Protein AF-A0A8T6M0Q5-F1 (afdb_monomer)

Structure (mmCIF, N/CA/C/O backbone):
data_AF-A0A8T6M0Q5-F1
#
_entry.id   AF-A0A8T6M0Q5-F1
#
loop_
_atom_site.group_PDB
_atom_site.id
_atom_site.type_symbol
_atom_site.label_atom_id
_atom_site.label_alt_id
_atom_site.label_comp_id
_atom_site.label_asym_id
_atom_site.label_entity_id
_atom_site.label_seq_id
_atom_site.pdbx_PDB_ins_code
_atom_site.Cartn_x
_atom_site.Cartn_y
_atom_site.Cartn_z
_atom_site.occupancy
_atom_site.B_iso_or_equiv
_atom_site.auth_seq_id
_atom_site.auth_comp_id
_atom_site.auth_asym_id
_atom_site.auth_atom_id
_atom_site.pdbx_PDB_model_num
ATOM 1 N N . MET A 1 1 ? 9.702 1.747 -10.868 1.00 49.25 1 MET A N 1
ATOM 2 C CA . MET A 1 1 ? 8.805 2.719 -10.208 1.00 49.25 1 MET A CA 1
ATOM 3 C C . MET A 1 1 ? 7.469 2.013 -10.026 1.00 49.25 1 MET A C 1
ATOM 5 O O . MET A 1 1 ? 7.139 1.192 -10.860 1.00 49.25 1 MET A O 1
ATOM 9 N N . THR A 1 2 ? 6.804 2.181 -8.888 1.00 57.28 2 THR A N 1
ATOM 10 C CA . THR A 1 2 ? 5.816 1.201 -8.394 1.00 57.28 2 THR A CA 1
ATOM 11 C C . THR A 1 2 ? 4.376 1.639 -8.650 1.00 57.28 2 THR A C 1
ATOM 13 O O . THR A 1 2 ? 4.123 2.832 -8.669 1.00 57.28 2 THR A O 1
ATOM 16 N N . GLY A 1 3 ? 3.432 0.713 -8.799 1.00 67.44 3 GLY A N 1
ATOM 17 C CA . GLY A 1 3 ? 2.009 0.993 -8.623 1.00 67.44 3 GLY A CA 1
ATOM 18 C C . GLY A 1 3 ? 1.556 0.495 -7.255 1.00 67.44 3 GLY A C 1
ATOM 19 O O . GLY A 1 3 ? 1.219 -0.676 -7.134 1.00 67.44 3 GLY A O 1
ATOM 20 N N . ILE A 1 4 ? 1.581 1.341 -6.216 1.00 77.62 4 ILE A N 1
ATOM 21 C CA . ILE A 1 4 ? 0.977 0.998 -4.914 1.00 77.62 4 ILE A CA 1
ATOM 22 C C . ILE A 1 4 ? -0.420 1.600 -4.851 1.00 77.62 4 ILE A C 1
ATOM 24 O O . ILE A 1 4 ? -0.573 2.798 -5.074 1.00 77.62 4 ILE A O 1
ATOM 28 N N . LEU A 1 5 ? -1.395 0.789 -4.455 1.00 84.94 5 LEU A N 1
ATOM 29 C CA . LEU A 1 5 ? -2.754 1.168 -4.090 1.00 84.94 5 LEU A CA 1
ATOM 30 C C . LEU A 1 5 ? -2.984 0.942 -2.590 1.00 84.94 5 LEU A C 1
ATOM 32 O O . LEU A 1 5 ? -2.575 -0.081 -2.042 1.00 84.94 5 LEU A O 1
ATOM 36 N N . ARG A 1 6 ? -3.662 1.887 -1.931 1.00 85.69 6 ARG A N 1
ATOM 37 C CA . ARG A 1 6 ? -4.107 1.810 -0.534 1.00 85.69 6 ARG A CA 1
ATOM 38 C C . ARG A 1 6 ? -5.587 2.183 -0.432 1.00 85.69 6 ARG A C 1
ATOM 40 O O . ARG A 1 6 ? -5.959 3.288 -0.820 1.00 85.69 6 ARG A O 1
ATOM 47 N N . ILE A 1 7 ? -6.414 1.302 0.130 1.00 84.94 7 ILE A N 1
ATOM 48 C CA . ILE A 1 7 ? -7.848 1.541 0.345 1.00 84.94 7 ILE A CA 1
ATOM 49 C C . ILE A 1 7 ? -8.217 1.197 1.788 1.00 84.94 7 ILE A C 1
ATOM 51 O O . ILE A 1 7 ? -8.106 0.045 2.207 1.00 84.94 7 ILE A O 1
ATOM 55 N N . ASN A 1 8 ? -8.694 2.189 2.543 1.00 85.81 8 ASN A N 1
ATOM 56 C CA . ASN A 1 8 ? -9.396 1.928 3.798 1.00 85.81 8 ASN A CA 1
ATOM 57 C C . ASN A 1 8 ? -10.783 1.374 3.472 1.00 85.81 8 ASN A C 1
ATOM 59 O O . ASN A 1 8 ? -11.579 2.034 2.802 1.00 85.81 8 ASN A O 1
ATOM 63 N N . ALA A 1 9 ? -11.072 0.173 3.950 1.00 88.12 9 ALA A N 1
ATOM 64 C CA . ALA A 1 9 ? -12.273 -0.553 3.588 1.00 88.12 9 ALA A CA 1
ATOM 65 C C . ALA A 1 9 ? -12.931 -1.240 4.789 1.00 88.12 9 ALA A C 1
ATOM 67 O O . ALA A 1 9 ? -12.330 -1.444 5.848 1.00 88.12 9 ALA A O 1
ATOM 68 N N . TYR A 1 10 ? -14.205 -1.564 4.607 1.00 87.19 10 TYR A N 1
ATOM 69 C CA . TYR A 1 10 ? -15.040 -2.307 5.534 1.00 87.19 10 TYR A CA 1
ATOM 70 C C . TYR A 1 10 ? -15.737 -3.429 4.771 1.00 87.19 10 TYR A C 1
ATOM 72 O O . TYR A 1 10 ? -16.580 -3.157 3.914 1.00 87.19 10 TYR A O 1
ATOM 80 N N . ASP A 1 11 ? -15.398 -4.668 5.111 1.00 87.06 11 ASP A N 1
ATOM 81 C CA . ASP A 1 11 ? -16.016 -5.858 4.532 1.00 87.06 11 ASP A CA 1
ATOM 82 C C . ASP A 1 11 ? -17.397 -6.010 5.142 1.00 87.06 11 ASP A C 1
ATOM 84 O O . ASP A 1 11 ? -17.544 -6.209 6.353 1.00 87.06 11 ASP A O 1
ATOM 88 N N . THR A 1 12 ? -18.410 -5.902 4.295 1.00 85.88 12 THR A N 1
ATOM 89 C CA . THR A 1 12 ? -19.808 -6.032 4.691 1.00 85.88 12 THR A CA 1
ATOM 90 C C . THR A 1 12 ? -20.156 -7.445 5.149 1.00 85.88 12 THR A C 1
ATOM 92 O O . THR A 1 12 ? -21.044 -7.588 5.992 1.00 85.88 12 THR A O 1
ATOM 95 N N . ASP A 1 13 ? -19.429 -8.462 4.677 1.00 85.69 13 ASP A N 1
ATOM 96 C CA . ASP A 1 13 ? -19.699 -9.867 4.987 1.00 85.69 13 ASP A CA 1
ATOM 97 C C . ASP A 1 13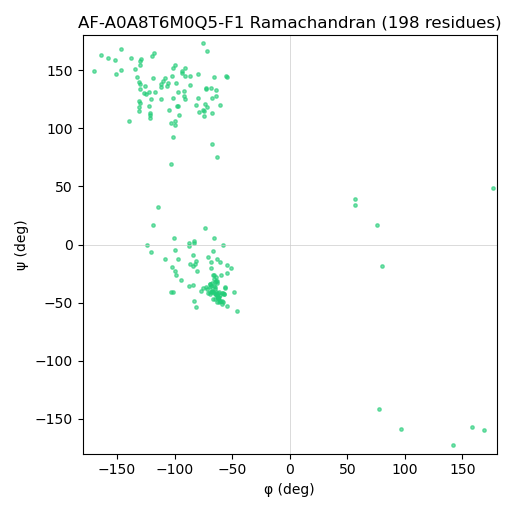 ? -19.112 -10.240 6.349 1.00 85.69 13 ASP A C 1
ATOM 99 O O . ASP A 1 13 ? -19.818 -10.701 7.251 1.00 85.69 13 ASP A O 1
ATOM 103 N N . THR A 1 14 ? -17.814 -9.987 6.545 1.00 81.75 14 THR A N 1
ATOM 104 C CA . THR A 1 14 ? -17.132 -10.306 7.811 1.00 81.75 14 THR A CA 1
ATOM 105 C C . THR A 1 14 ? -17.290 -9.227 8.881 1.00 81.75 14 THR A C 1
ATOM 107 O O . THR A 1 14 ? -16.923 -9.449 10.042 1.00 81.75 14 THR A O 1
ATOM 110 N N . LYS A 1 15 ? -17.846 -8.063 8.518 1.00 83.88 15 LYS A N 1
ATOM 111 C CA . LYS A 1 15 ? -17.981 -6.874 9.374 1.00 83.88 15 LYS A CA 1
ATOM 112 C C . LYS A 1 15 ? -16.636 -6.394 9.928 1.00 83.88 15 LYS A C 1
ATOM 114 O O . LYS A 1 15 ? -16.566 -5.916 11.065 1.00 83.88 15 LYS A O 1
ATOM 119 N N . GLN A 1 16 ? -15.562 -6.547 9.153 1.00 80.25 16 GLN A N 1
ATOM 120 C CA . GLN A 1 16 ? -14.202 -6.166 9.542 1.00 80.25 16 GLN A CA 1
ATOM 121 C C . GLN A 1 16 ? -13.736 -4.938 8.776 1.00 80.25 16 GLN A C 1
ATOM 123 O O . GLN A 1 16 ? -14.016 -4.793 7.592 1.00 80.25 16 GLN A O 1
ATOM 128 N N . ARG A 1 17 ? -12.975 -4.070 9.445 1.00 81.62 17 ARG A N 1
ATOM 129 C CA . ARG A 1 17 ? -12.218 -3.014 8.772 1.00 81.62 17 ARG A CA 1
ATOM 130 C C . ARG A 1 17 ? -10.830 -3.511 8.433 1.00 81.62 17 ARG A C 1
ATOM 132 O O . ARG A 1 17 ? -10.225 -4.257 9.211 1.00 81.62 17 ARG A O 1
ATOM 139 N N . TYR A 1 18 ? -10.329 -3.049 7.304 1.00 83.12 18 TYR A N 1
ATOM 140 C CA . TYR A 1 18 ? -8.973 -3.311 6.873 1.00 83.12 18 TYR A CA 1
ATOM 141 C C . TYR A 1 18 ? -8.457 -2.181 6.003 1.00 83.12 18 TYR A C 1
ATOM 143 O O . TYR A 1 18 ? -9.205 -1.428 5.382 1.00 83.12 18 TYR A O 1
ATOM 151 N N . LEU A 1 19 ? -7.141 -2.111 5.941 1.00 85.06 19 LEU A N 1
ATOM 152 C CA . LEU A 1 19 ? -6.434 -1.418 4.892 1.00 85.06 19 LEU A CA 1
ATOM 153 C C . LEU A 1 19 ? -6.056 -2.470 3.859 1.00 85.06 19 LEU A C 1
ATOM 155 O O . LEU A 1 19 ? -5.226 -3.340 4.136 1.00 85.06 19 LEU A O 1
ATOM 159 N N . LEU A 1 20 ? -6.680 -2.403 2.687 1.00 86.31 20 LEU A N 1
ATOM 160 C CA . LEU A 1 20 ? -6.199 -3.150 1.541 1.00 86.31 20 LEU A CA 1
ATOM 161 C C . LEU A 1 20 ? -5.032 -2.380 0.931 1.00 86.31 20 LEU A C 1
ATOM 163 O O . LEU A 1 20 ? -5.141 -1.198 0.608 1.00 86.31 20 LEU A O 1
ATOM 167 N N . ILE A 1 21 ? -3.916 -3.072 0.782 1.00 85.06 21 ILE A N 1
ATOM 168 C CA . ILE A 1 21 ? -2.724 -2.606 0.100 1.00 85.06 21 ILE A CA 1
ATOM 169 C C . ILE A 1 21 ? -2.526 -3.533 -1.087 1.00 85.06 21 ILE A C 1
ATOM 171 O O . ILE A 1 21 ? -2.558 -4.752 -0.933 1.00 85.06 21 ILE A O 1
ATOM 175 N N . ALA A 1 22 ? -2.302 -2.976 -2.264 1.00 86.12 22 ALA A N 1
ATOM 176 C CA . ALA A 1 22 ? -1.985 -3.757 -3.443 1.00 86.12 22 ALA A CA 1
ATOM 177 C C . ALA A 1 22 ? -0.783 -3.144 -4.162 1.00 86.12 22 ALA A C 1
ATOM 179 O O . ALA A 1 22 ? -0.610 -1.924 -4.158 1.00 86.12 22 ALA A O 1
ATOM 180 N N . SER A 1 23 ? 0.069 -3.988 -4.735 1.00 86.88 23 SER A N 1
ATOM 181 C CA . SER A 1 23 ? 1.237 -3.549 -5.490 1.00 86.88 23 SER A CA 1
ATOM 182 C C . SER A 1 23 ? 1.560 -4.484 -6.646 1.00 86.88 23 SER A C 1
ATOM 184 O O . SER A 1 23 ? 1.372 -5.697 -6.549 1.00 86.88 23 SER A O 1
ATOM 186 N N . ASP A 1 24 ? 2.137 -3.936 -7.707 1.00 86.62 24 ASP A N 1
ATOM 187 C CA . ASP A 1 24 ? 2.865 -4.723 -8.700 1.00 86.62 24 ASP A CA 1
ATOM 188 C C . ASP A 1 24 ? 4.213 -5.220 -8.130 1.00 86.62 24 ASP A C 1
ATOM 190 O O . ASP A 1 24 ? 4.657 -4.753 -7.075 1.00 86.62 24 ASP A O 1
ATOM 194 N N . SER A 1 25 ? 4.877 -6.165 -8.800 1.00 84.81 25 SER A N 1
ATOM 195 C CA . SER A 1 25 ? 6.192 -6.668 -8.374 1.00 84.81 25 SER A CA 1
ATOM 196 C C . SER A 1 25 ? 7.348 -6.096 -9.177 1.00 84.81 25 SER A C 1
ATOM 198 O O . SER A 1 25 ? 8.492 -6.157 -8.729 1.00 84.81 25 SER A O 1
ATOM 200 N N . GLN A 1 26 ? 7.091 -5.552 -10.362 1.00 85.31 26 GLN A N 1
ATOM 201 C CA . GLN A 1 26 ? 8.150 -5.249 -11.309 1.00 85.31 26 GLN A CA 1
ATOM 202 C C . GLN A 1 26 ? 9.112 -4.184 -10.779 1.00 85.31 26 GLN A C 1
ATOM 204 O O . GLN A 1 26 ? 8.731 -3.121 -10.276 1.00 85.31 26 GLN A O 1
ATOM 209 N N . THR A 1 27 ? 10.400 -4.474 -10.928 1.00 83.00 27 THR A N 1
ATOM 210 C CA . THR A 1 27 ? 11.474 -3.494 -10.796 1.00 83.00 27 THR A CA 1
ATOM 211 C C . THR A 1 27 ? 12.010 -3.170 -12.178 1.00 83.00 27 THR A C 1
ATOM 213 O O . THR A 1 27 ? 12.131 -4.023 -13.064 1.00 83.00 27 THR A O 1
ATOM 216 N N . SER A 1 28 ? 12.286 -1.895 -12.421 1.00 82.69 28 SER A N 1
ATOM 217 C CA . SER A 1 28 ? 12.843 -1.451 -13.695 1.00 82.69 28 SER A CA 1
ATOM 218 C C . SER A 1 28 ? 13.683 -0.206 -13.488 1.00 82.69 28 SER A C 1
ATOM 220 O O . SER A 1 28 ? 13.349 0.646 -12.659 1.00 82.69 28 SER A O 1
ATOM 222 N N . LYS A 1 29 ? 14.733 -0.084 -14.296 1.00 84.12 29 LYS A N 1
ATOM 223 C CA . LYS A 1 29 ? 15.637 1.068 -14.324 1.00 84.12 29 LYS A CA 1
ATOM 224 C C . LYS A 1 29 ? 15.640 1.727 -15.692 1.00 84.12 29 LYS A C 1
ATOM 226 O O . LYS A 1 29 ? 15.279 1.109 -16.692 1.00 84.12 29 LYS A O 1
ATOM 231 N N . ARG A 1 30 ? 16.113 2.971 -15.746 1.00 84.12 30 ARG A N 1
ATOM 232 C CA . ARG A 1 30 ? 16.355 3.674 -17.007 1.00 84.12 30 ARG A CA 1
ATOM 233 C C . ARG A 1 30 ? 17.831 3.549 -17.394 1.00 84.12 30 ARG A C 1
ATOM 235 O O . ARG A 1 30 ? 18.690 4.016 -16.655 1.00 84.12 30 ARG A O 1
ATOM 242 N N . ILE A 1 31 ? 18.122 2.947 -18.549 1.00 84.62 31 ILE A N 1
ATOM 243 C CA . ILE A 1 31 ? 19.466 2.895 -19.154 1.00 84.62 31 ILE A CA 1
ATOM 244 C C . ILE A 1 31 ? 19.381 3.513 -20.546 1.00 84.62 31 ILE A C 1
ATOM 246 O O . ILE A 1 31 ? 18.637 3.029 -21.397 1.00 84.62 31 ILE A O 1
ATOM 250 N N . GLY A 1 32 ? 20.130 4.595 -20.781 1.00 88.44 32 GLY A N 1
ATOM 251 C CA . GLY A 1 32 ? 20.159 5.259 -22.091 1.00 88.44 32 GLY A CA 1
ATOM 252 C C . GLY A 1 32 ? 18.771 5.699 -22.572 1.00 88.44 32 GLY A C 1
ATOM 253 O O . GLY A 1 32 ? 18.428 5.507 -23.733 1.00 88.44 32 GLY A O 1
ATOM 254 N N . GLY A 1 33 ? 17.925 6.193 -21.661 1.00 84.69 33 GLY A N 1
ATOM 255 C CA . GLY A 1 33 ? 16.553 6.615 -21.964 1.00 84.69 33 GLY A CA 1
ATOM 256 C C . GLY A 1 33 ? 15.524 5.481 -22.049 1.00 84.69 33 GLY A C 1
ATOM 257 O O . GLY A 1 33 ? 14.340 5.755 -21.862 1.00 84.69 33 GLY A O 1
ATOM 258 N N . LYS A 1 34 ? 15.951 4.225 -22.227 1.00 84.31 34 LYS A N 1
ATOM 259 C CA . LYS A 1 34 ? 15.073 3.046 -22.274 1.00 84.31 34 LYS A CA 1
ATOM 260 C C . LYS A 1 34 ? 14.812 2.490 -20.882 1.00 84.31 34 LYS A C 1
ATOM 262 O O . LYS A 1 34 ? 15.693 2.511 -20.023 1.00 84.31 34 LYS A O 1
ATOM 267 N N . ILE A 1 35 ? 13.606 1.979 -20.671 1.00 83.56 35 ILE A N 1
ATOM 268 C CA . ILE A 1 35 ? 13.224 1.311 -19.428 1.00 83.56 35 ILE A CA 1
ATOM 269 C C . ILE A 1 35 ? 13.528 -0.176 -19.588 1.00 83.56 35 ILE A C 1
ATOM 271 O O . ILE A 1 35 ? 13.117 -0.801 -20.562 1.00 83.56 35 ILE A O 1
ATOM 275 N N . VAL A 1 36 ? 14.306 -0.720 -18.657 1.00 85.00 36 VAL A N 1
ATOM 276 C CA . VAL A 1 36 ? 14.764 -2.111 -18.667 1.00 85.00 36 VAL A CA 1
ATOM 277 C C . VAL A 1 36 ? 14.264 -2.785 -17.399 1.00 85.00 36 VAL A C 1
ATOM 279 O O . VAL A 1 36 ? 14.533 -2.295 -16.298 1.00 85.00 36 VAL A O 1
ATOM 282 N N . LYS A 1 37 ? 13.547 -3.904 -17.556 1.00 85.81 37 LYS A N 1
ATOM 283 C CA . LYS A 1 37 ? 13.113 -4.742 -16.435 1.00 85.81 37 LYS A CA 1
ATOM 284 C C . LYS A 1 37 ? 14.341 -5.334 -15.741 1.00 85.81 37 LYS A C 1
ATOM 286 O O . LYS A 1 37 ? 15.199 -5.919 -16.396 1.00 85.81 37 LYS A O 1
ATOM 291 N N . GLU A 1 38 ? 14.421 -5.170 -14.424 1.00 84.81 38 GLU A N 1
ATOM 292 C CA . GLU A 1 38 ? 15.505 -5.729 -13.605 1.00 84.81 38 GLU A CA 1
ATOM 293 C C . GLU A 1 38 ? 15.098 -7.030 -12.914 1.00 84.81 38 GLU A C 1
ATOM 295 O O . GLU A 1 38 ? 15.950 -7.864 -12.624 1.00 84.81 38 GLU A O 1
ATOM 300 N N . GLY A 1 39 ? 13.801 -7.216 -12.671 1.00 84.69 39 GLY A N 1
ATOM 301 C CA . GLY A 1 39 ? 13.262 -8.396 -12.017 1.00 84.69 39 GLY A CA 1
ATOM 302 C C . GLY A 1 39 ? 11.899 -8.117 -11.402 1.00 84.69 39 GLY A C 1
ATOM 303 O O . GLY A 1 39 ? 11.195 -7.190 -11.810 1.00 84.69 39 GLY A O 1
ATOM 304 N N . ASP A 1 40 ? 11.551 -8.936 -10.416 1.00 83.88 40 ASP A N 1
ATOM 305 C CA . ASP A 1 40 ? 10.320 -8.842 -9.645 1.00 83.88 40 ASP A CA 1
ATOM 306 C C . ASP A 1 40 ? 10.656 -8.886 -8.144 1.00 83.88 40 ASP A C 1
ATOM 308 O O . ASP A 1 40 ? 11.459 -9.708 -7.704 1.00 83.88 40 ASP A O 1
ATOM 312 N N . THR A 1 41 ? 10.061 -7.991 -7.353 1.00 81.31 41 THR A N 1
ATOM 313 C CA . THR A 1 41 ? 10.224 -7.904 -5.896 1.00 81.31 41 THR A CA 1
ATOM 314 C C . THR A 1 41 ? 8.885 -7.732 -5.200 1.00 81.31 41 THR A C 1
ATOM 316 O O . THR A 1 41 ? 7.966 -7.105 -5.724 1.00 81.31 41 THR A O 1
ATOM 319 N N . LYS A 1 42 ? 8.789 -8.216 -3.960 1.00 81.56 42 LYS A N 1
ATOM 320 C CA . LYS A 1 42 ? 7.726 -7.767 -3.058 1.00 81.56 42 LYS A CA 1
ATOM 321 C C . LYS A 1 42 ? 7.933 -6.287 -2.730 1.00 81.56 42 LYS A C 1
ATOM 323 O O . LYS A 1 42 ? 9.065 -5.842 -2.567 1.00 81.56 42 LYS A O 1
ATOM 328 N N . LYS A 1 43 ? 6.833 -5.552 -2.593 1.00 81.88 43 LYS A N 1
ATOM 329 C CA . LYS A 1 43 ? 6.835 -4.114 -2.268 1.00 81.88 43 LYS A CA 1
ATOM 330 C C . LYS A 1 43 ? 6.085 -3.795 -0.978 1.00 81.88 43 LYS A C 1
ATOM 332 O O . LYS A 1 43 ? 6.130 -2.676 -0.481 1.00 81.88 43 LYS A O 1
ATOM 337 N N . ILE A 1 44 ? 5.430 -4.806 -0.412 1.00 84.19 44 ILE A N 1
ATOM 338 C CA . ILE A 1 44 ? 4.715 -4.751 0.859 1.00 84.19 44 ILE A CA 1
ATOM 339 C C . ILE A 1 44 ? 5.482 -5.624 1.854 1.00 84.19 44 ILE A C 1
ATOM 341 O O . ILE A 1 44 ? 5.744 -6.801 1.596 1.00 84.19 44 ILE A O 1
ATOM 345 N N . TYR A 1 45 ? 5.854 -5.046 2.992 1.00 85.31 45 TYR A N 1
ATOM 346 C CA . TYR A 1 45 ? 6.699 -5.672 4.000 1.00 85.31 45 TYR A CA 1
ATOM 347 C C . TYR A 1 45 ? 6.008 -5.654 5.361 1.00 85.31 45 TYR A C 1
ATOM 349 O O . TYR A 1 45 ? 5.595 -4.603 5.839 1.00 85.31 45 TYR A O 1
ATOM 357 N N . LEU A 1 46 ? 5.939 -6.807 6.026 1.00 84.31 46 LEU A N 1
ATOM 358 C CA . LEU A 1 46 ? 5.558 -6.877 7.436 1.00 84.31 46 LEU A CA 1
ATOM 359 C C . LEU A 1 46 ? 6.733 -6.374 8.288 1.00 84.31 46 LEU A C 1
ATOM 361 O O . LEU A 1 46 ? 7.808 -6.988 8.274 1.00 84.31 46 LEU A O 1
ATOM 365 N N . LEU A 1 47 ? 6.539 -5.256 8.988 1.00 81.38 47 LEU A N 1
ATOM 366 C CA . LEU A 1 47 ? 7.505 -4.698 9.937 1.00 81.38 47 LEU A CA 1
ATOM 367 C C . LEU A 1 47 ? 7.370 -5.374 11.302 1.00 81.38 47 LEU A C 1
ATOM 369 O O . LEU A 1 47 ? 8.361 -5.851 11.843 1.00 81.38 47 LEU A O 1
ATOM 373 N N . GLU A 1 48 ? 6.129 -5.455 11.779 1.00 76.50 48 GLU A N 1
ATOM 374 C CA . GLU A 1 48 ? 5.691 -6.033 13.050 1.00 76.50 48 GLU A CA 1
ATOM 375 C C . GLU A 1 48 ? 4.317 -6.668 12.872 1.00 76.50 48 GLU A C 1
ATOM 377 O O . GLU A 1 48 ? 3.627 -6.351 11.907 1.00 76.50 48 GLU A O 1
ATOM 382 N N . ASN A 1 49 ? 3.846 -7.452 13.847 1.00 74.44 49 ASN A N 1
ATOM 383 C CA . ASN A 1 49 ? 2.506 -8.068 13.813 1.00 74.44 49 ASN A CA 1
ATOM 384 C C . ASN A 1 49 ? 1.359 -7.085 13.512 1.00 74.44 49 ASN A C 1
ATOM 386 O O . ASN A 1 49 ? 0.275 -7.516 13.129 1.00 74.44 49 ASN A O 1
ATOM 390 N N . HIS A 1 50 ? 1.574 -5.784 13.718 1.00 74.25 50 HIS A N 1
ATOM 391 C CA . HIS A 1 50 ? 0.606 -4.715 13.498 1.00 74.25 50 HIS A CA 1
ATOM 392 C C . HIS A 1 50 ? 1.080 -3.603 12.549 1.00 74.25 50 HIS A C 1
ATOM 394 O O . HIS A 1 50 ? 0.298 -2.687 12.298 1.00 74.25 50 HIS A O 1
ATOM 400 N N . LEU A 1 51 ? 2.309 -3.680 12.017 1.00 80.62 51 LEU A N 1
ATOM 401 C CA . LEU A 1 51 ? 2.897 -2.643 11.165 1.00 80.62 51 LEU A CA 1
ATOM 402 C C . LEU A 1 51 ? 3.296 -3.199 9.798 1.00 80.62 51 LEU A C 1
ATOM 404 O O . LEU A 1 51 ? 4.013 -4.197 9.704 1.00 80.62 51 LEU A O 1
ATOM 408 N N . PHE A 1 52 ? 2.897 -2.499 8.741 1.00 85.00 52 PHE A N 1
ATOM 409 C CA . PHE A 1 52 ? 3.191 -2.854 7.352 1.00 85.00 52 PHE A CA 1
ATOM 410 C C . PHE A 1 52 ? 3.848 -1.675 6.646 1.00 85.00 52 PHE A C 1
ATOM 412 O O . PHE A 1 52 ? 3.372 -0.558 6.785 1.00 85.00 52 PHE A O 1
ATOM 419 N N . ALA A 1 53 ? 4.900 -1.907 5.869 1.00 85.25 53 ALA A N 1
ATOM 420 C CA . ALA A 1 53 ? 5.547 -0.891 5.047 1.00 85.25 53 ALA A CA 1
ATOM 421 C C . ALA A 1 53 ? 5.301 -1.140 3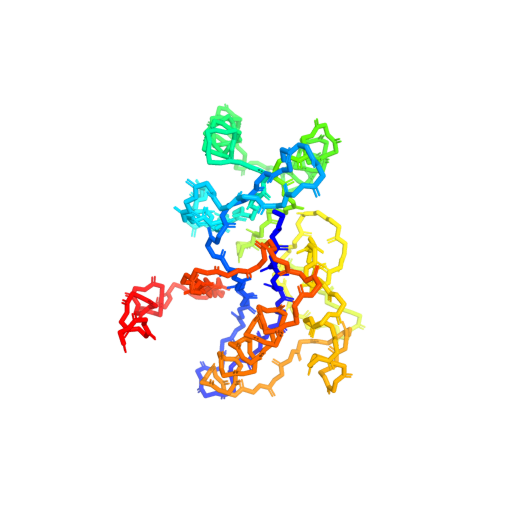.563 1.00 85.25 53 ALA A C 1
ATOM 423 O O . ALA A 1 53 ? 5.384 -2.278 3.101 1.00 85.25 53 ALA A O 1
ATOM 424 N N . GLY A 1 54 ? 5.074 -0.065 2.813 1.00 85.88 54 GLY A N 1
ATOM 425 C CA . GLY A 1 54 ? 5.235 -0.071 1.364 1.00 85.88 54 GLY A CA 1
ATOM 426 C C . GLY A 1 54 ? 6.551 0.579 0.967 1.00 85.88 54 GLY A C 1
ATOM 427 O O . GLY A 1 54 ? 6.797 1.722 1.346 1.00 85.88 54 GLY A O 1
ATOM 428 N N . ALA A 1 55 ? 7.364 -0.125 0.189 1.00 83.94 55 ALA A N 1
ATOM 429 C CA . ALA A 1 55 ? 8.621 0.361 -0.378 1.00 83.94 55 ALA A CA 1
ATOM 430 C C . ALA A 1 55 ? 8.647 0.082 -1.886 1.00 83.94 55 ALA A C 1
ATOM 432 O O . ALA A 1 55 ? 7.869 -0.744 -2.364 1.00 83.94 55 ALA A O 1
ATOM 433 N N . GLY A 1 56 ? 9.480 0.771 -2.666 1.00 73.00 56 GLY A N 1
ATOM 434 C CA . GLY A 1 56 ? 9.478 0.490 -4.103 1.00 73.00 56 GLY A CA 1
ATOM 435 C C . GLY A 1 56 ? 10.371 1.347 -4.981 1.00 73.00 56 GLY A C 1
ATOM 436 O O . GLY A 1 56 ? 9.897 1.819 -6.024 1.00 73.00 56 GLY A O 1
ATOM 437 N N . THR A 1 57 ? 11.638 1.518 -4.601 1.00 66.81 57 THR A N 1
ATOM 438 C CA . THR A 1 57 ? 12.645 2.174 -5.450 1.00 66.81 57 THR A CA 1
ATOM 439 C C . THR A 1 57 ? 13.599 1.178 -6.104 1.00 66.81 57 THR A C 1
ATOM 441 O O . THR A 1 57 ? 13.896 1.337 -7.289 1.00 66.81 57 THR A O 1
ATOM 444 N N . SER A 1 58 ? 14.053 0.141 -5.390 1.00 68.88 58 SER A N 1
ATOM 445 C CA . SER A 1 58 ? 14.918 -0.922 -5.935 1.00 68.88 58 SER A CA 1
ATOM 446 C C . SER A 1 58 ? 15.072 -2.091 -4.954 1.00 68.88 58 SER A C 1
ATOM 448 O O . SER A 1 58 ? 15.153 -1.862 -3.752 1.00 68.88 58 SER A O 1
ATOM 450 N N . LEU A 1 59 ? 15.245 -3.316 -5.471 1.00 67.94 59 LEU A N 1
ATOM 451 C CA . LEU A 1 59 ? 15.331 -4.564 -4.688 1.00 67.94 59 LEU A CA 1
ATOM 452 C C . LEU A 1 59 ? 16.255 -4.462 -3.457 1.00 67.94 59 LEU A C 1
ATOM 454 O O . LEU A 1 59 ? 15.828 -4.701 -2.332 1.00 67.94 59 LEU A O 1
ATOM 458 N N . ILE A 1 60 ? 17.525 -4.102 -3.673 1.00 71.81 60 ILE A N 1
ATOM 459 C CA . ILE A 1 60 ? 18.548 -4.101 -2.615 1.00 71.81 60 ILE A CA 1
ATOM 460 C C . ILE A 1 60 ? 18.278 -2.991 -1.595 1.00 71.81 60 ILE A C 1
ATOM 462 O O . ILE A 1 60 ? 18.390 -3.214 -0.390 1.00 71.81 60 ILE A O 1
ATOM 466 N N . ASN A 1 61 ? 17.901 -1.798 -2.059 1.00 78.06 61 ASN A N 1
ATOM 467 C CA . ASN A 1 61 ? 17.689 -0.672 -1.154 1.00 78.06 61 ASN A CA 1
ATOM 468 C C . ASN A 1 61 ? 16.404 -0.839 -0.338 1.00 78.06 61 ASN A C 1
ATOM 470 O O . ASN A 1 61 ? 16.404 -0.508 0.844 1.00 78.06 61 ASN A O 1
ATOM 474 N N . ASP A 1 62 ? 15.342 -1.396 -0.925 1.00 80.81 62 ASP A N 1
ATOM 475 C CA . ASP A 1 62 ? 14.066 -1.593 -0.238 1.00 80.81 62 ASP A CA 1
ATOM 476 C C . ASP A 1 62 ? 14.240 -2.542 0.962 1.00 80.81 62 ASP A C 1
ATOM 478 O O . ASP A 1 62 ? 13.818 -2.225 2.074 1.00 80.81 62 ASP A O 1
ATOM 482 N N . GLU A 1 63 ? 14.941 -3.670 0.795 1.00 83.25 63 GLU A N 1
ATOM 483 C CA . GLU A 1 63 ? 15.185 -4.608 1.900 1.00 83.25 63 GLU A CA 1
ATOM 484 C C . GLU A 1 63 ? 16.102 -4.036 2.986 1.00 83.25 63 GLU A C 1
ATOM 486 O O . GLU A 1 63 ? 15.853 -4.231 4.181 1.00 83.25 63 GLU A O 1
ATOM 491 N N . VAL A 1 64 ? 17.157 -3.317 2.592 1.00 87.62 64 VAL A N 1
ATOM 492 C CA . VAL A 1 64 ? 18.079 -2.675 3.539 1.00 87.62 64 VAL A CA 1
ATOM 493 C C . VAL A 1 64 ? 17.346 -1.632 4.379 1.00 87.62 64 VAL A C 1
ATOM 495 O O . VAL A 1 64 ? 17.490 -1.630 5.604 1.00 87.62 64 VAL A O 1
ATOM 498 N N . GLU A 1 65 ? 16.536 -0.777 3.756 1.00 88.12 65 GLU A N 1
ATOM 499 C CA . GLU A 1 65 ? 15.793 0.262 4.471 1.00 88.12 65 GLU A CA 1
ATOM 500 C C . GLU A 1 65 ? 14.685 -0.321 5.348 1.00 88.12 65 GLU A C 1
ATOM 502 O O . GLU A 1 65 ? 14.567 0.060 6.512 1.00 88.12 65 GLU A O 1
ATOM 507 N N . VAL A 1 66 ? 13.952 -1.332 4.874 1.00 87.50 66 VAL A N 1
ATOM 508 C CA . VAL A 1 66 ? 12.972 -2.049 5.704 1.00 87.50 66 VAL A CA 1
ATOM 509 C C . VAL A 1 66 ? 13.636 -2.667 6.936 1.00 87.50 66 VAL A C 1
ATOM 511 O O . VAL A 1 66 ? 13.096 -2.584 8.039 1.00 87.50 66 VAL A O 1
ATOM 514 N N . ASN A 1 67 ? 14.824 -3.257 6.792 1.00 87.94 67 ASN A N 1
ATOM 515 C CA . ASN A 1 67 ? 15.552 -3.839 7.919 1.00 87.94 67 ASN A CA 1
ATOM 516 C C . ASN A 1 67 ? 16.084 -2.779 8.895 1.00 87.94 67 ASN A C 1
ATOM 518 O O . ASN A 1 67 ? 16.069 -3.008 10.106 1.00 87.94 67 ASN A O 1
ATOM 522 N N . LYS A 1 68 ? 16.531 -1.616 8.403 1.00 89.69 68 LYS A N 1
ATOM 523 C CA . LYS A 1 68 ? 16.891 -0.473 9.259 1.00 89.69 68 LYS A CA 1
ATOM 524 C C . LYS A 1 68 ? 15.679 0.031 10.039 1.00 89.69 68 LYS A C 1
ATOM 526 O O . LYS A 1 68 ? 15.785 0.209 11.250 1.00 89.69 68 LYS A O 1
ATOM 531 N N . LEU A 1 69 ? 14.535 0.191 9.371 1.00 86.94 69 LEU A N 1
ATOM 532 C CA . LEU A 1 69 ? 13.291 0.612 10.009 1.00 86.94 69 LEU A CA 1
ATOM 533 C C . LEU A 1 69 ? 12.843 -0.391 11.077 1.00 86.94 69 LEU A C 1
ATOM 535 O O . LEU A 1 69 ? 12.527 0.014 12.190 1.00 86.94 69 LEU A O 1
ATOM 539 N N . LYS A 1 70 ? 12.892 -1.698 10.788 1.00 87.00 70 LYS A N 1
ATOM 540 C CA . LYS A 1 70 ? 12.636 -2.742 11.792 1.00 87.00 70 LYS A CA 1
ATOM 541 C C . LYS A 1 70 ? 13.530 -2.569 13.011 1.00 87.00 70 LYS A C 1
ATOM 543 O O . LYS A 1 70 ? 13.028 -2.488 14.122 1.00 87.00 70 LYS A O 1
ATOM 548 N N . LYS A 1 71 ? 14.849 -2.470 12.818 1.00 87.19 71 LYS A N 1
ATOM 549 C CA . LYS A 1 71 ? 15.795 -2.304 13.933 1.00 87.19 71 LYS A CA 1
ATOM 550 C C . LYS A 1 71 ? 15.477 -1.075 14.782 1.00 87.19 71 LYS A C 1
ATOM 552 O O . LYS A 1 71 ? 15.496 -1.199 15.998 1.00 87.19 71 LYS A O 1
ATOM 557 N N . LEU A 1 72 ? 15.143 0.053 14.153 1.00 84.12 72 LEU A N 1
ATOM 558 C CA . LEU A 1 72 ? 14.727 1.273 14.849 1.00 84.12 72 LEU A CA 1
ATOM 559 C C . LEU A 1 72 ? 13.455 1.046 15.684 1.00 84.12 72 LEU A C 1
ATOM 561 O O . LEU A 1 72 ? 13.394 1.466 16.835 1.00 84.12 72 LEU A O 1
ATOM 565 N N . LEU A 1 73 ? 12.469 0.341 15.118 1.00 79.81 73 LEU A N 1
ATOM 566 C CA . LEU A 1 73 ? 11.223 -0.012 15.802 1.00 79.81 73 LEU A CA 1
ATOM 567 C C . LEU A 1 73 ? 11.426 -0.968 16.991 1.00 79.81 73 LEU A C 1
ATOM 569 O O . LEU A 1 73 ? 10.684 -0.876 17.961 1.00 79.81 73 LEU A O 1
ATOM 573 N N . PHE A 1 74 ? 12.413 -1.868 16.925 1.00 75.44 74 PHE A N 1
ATOM 574 C CA . PHE A 1 74 ? 12.737 -2.809 18.007 1.00 75.44 74 PHE A CA 1
ATOM 575 C C . PHE A 1 74 ? 13.649 -2.209 19.089 1.00 75.44 74 PHE A C 1
ATOM 577 O O . PHE A 1 74 ? 13.551 -2.597 20.252 1.00 75.44 74 PHE A O 1
ATOM 584 N N . SER A 1 75 ? 14.584 -1.324 18.720 1.00 72.19 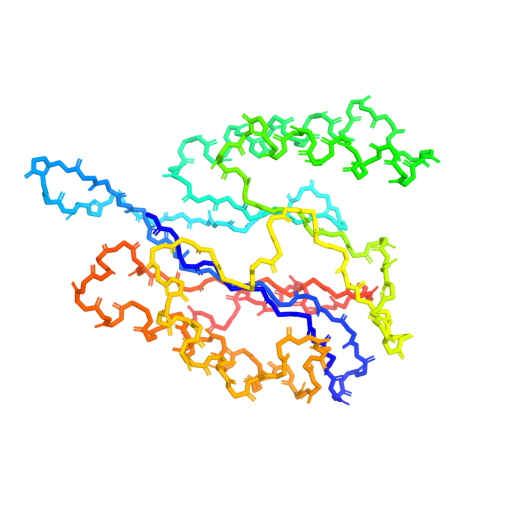75 SER A N 1
ATOM 585 C CA . SER A 1 75 ? 15.557 -0.744 19.658 1.00 72.19 75 SER A CA 1
ATOM 586 C C . SER A 1 75 ? 14.932 0.309 20.561 1.00 72.19 75 SER A C 1
ATOM 588 O O . SER A 1 75 ? 15.259 0.395 21.745 1.00 72.19 75 SER A O 1
ATOM 590 N N . ASP A 1 76 ? 14.011 1.092 20.007 1.00 63.66 76 ASP A N 1
ATOM 591 C CA . ASP A 1 76 ? 13.131 1.913 20.810 1.00 63.66 76 ASP A CA 1
ATOM 592 C C . ASP A 1 76 ? 12.043 0.984 21.336 1.00 63.66 76 ASP A C 1
ATOM 594 O O . ASP A 1 76 ? 11.253 0.451 20.571 1.00 63.66 76 ASP A O 1
ATOM 598 N N . SER A 1 77 ? 11.982 0.763 22.647 1.00 54.53 77 SER A N 1
ATOM 599 C CA . SER A 1 77 ? 10.829 0.123 23.291 1.00 54.53 77 SER A CA 1
ATOM 600 C C . SER A 1 77 ? 9.579 0.999 23.100 1.00 54.53 77 SER A C 1
ATOM 602 O O . SER A 1 77 ? 9.136 1.706 24.006 1.00 54.53 77 SER A O 1
ATOM 604 N N . LEU 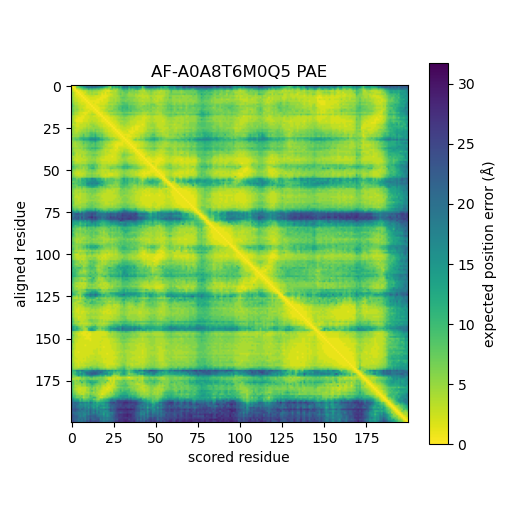A 1 78 ? 9.011 0.994 21.888 1.00 56.31 78 LEU A N 1
ATOM 605 C CA . LEU A 1 78 ? 7.926 1.870 21.423 1.00 56.31 78 LEU A CA 1
ATOM 606 C C . LEU A 1 78 ? 6.595 1.640 22.140 1.00 56.31 78 LEU A C 1
ATOM 608 O O . LEU A 1 78 ? 5.595 2.284 21.829 1.00 56.31 78 LEU A O 1
ATOM 612 N N . ASP A 1 79 ? 6.590 0.788 23.155 1.00 53.56 79 ASP A N 1
ATOM 613 C CA . ASP A 1 79 ? 5.422 0.427 23.940 1.00 53.56 79 ASP A CA 1
ATOM 614 C C . ASP A 1 79 ? 4.848 1.562 24.794 1.00 53.56 79 ASP A C 1
ATOM 616 O O . ASP A 1 79 ? 3.793 1.381 25.397 1.00 53.56 79 ASP A O 1
ATOM 620 N N . LYS A 1 80 ? 5.486 2.739 24.868 1.00 53.50 80 LYS A N 1
ATOM 621 C CA . LYS A 1 80 ? 5.033 3.769 25.814 1.00 53.50 80 LYS A CA 1
ATOM 622 C C . LYS A 1 80 ? 4.213 4.904 25.204 1.00 53.50 80 LYS A C 1
ATOM 624 O O . LYS A 1 80 ? 3.211 5.261 25.821 1.00 53.50 80 LYS A O 1
ATOM 629 N N . HIS A 1 81 ? 4.524 5.464 24.026 1.00 61.31 81 HIS A N 1
ATOM 630 C CA . HIS A 1 81 ? 3.847 6.693 23.553 1.00 61.31 81 HIS A CA 1
ATOM 631 C C . HIS A 1 81 ? 3.515 6.703 22.045 1.00 61.31 81 HIS A C 1
ATOM 633 O O . HIS A 1 81 ? 4.381 6.971 21.213 1.00 61.31 81 HIS A O 1
ATOM 639 N N . LYS A 1 82 ? 2.225 6.531 21.702 1.00 64.06 82 LYS A N 1
ATOM 640 C CA . LYS A 1 82 ? 1.662 6.589 20.328 1.00 64.06 82 LYS A CA 1
ATOM 641 C C . LYS A 1 82 ? 2.118 7.821 19.526 1.00 64.06 82 LYS A C 1
ATOM 643 O O . LYS A 1 82 ? 2.467 7.702 18.356 1.00 64.06 82 LYS A O 1
ATOM 648 N N . VAL A 1 83 ? 2.172 8.993 20.165 1.00 65.62 83 VAL A N 1
ATOM 649 C CA . VAL A 1 83 ? 2.601 10.256 19.528 1.00 65.62 83 VAL A CA 1
ATOM 650 C C . VAL A 1 83 ? 4.076 10.212 19.109 1.00 65.62 83 VAL A C 1
ATOM 652 O O . VAL A 1 83 ? 4.429 10.691 18.034 1.00 65.62 83 VAL A O 1
ATOM 655 N N . LYS A 1 84 ? 4.942 9.589 19.920 1.00 70.94 84 LYS A N 1
ATOM 656 C CA . LYS A 1 84 ? 6.376 9.470 19.623 1.00 70.94 84 LYS A CA 1
ATOM 657 C C . LYS A 1 84 ? 6.620 8.558 18.416 1.00 70.94 84 LYS A C 1
ATOM 659 O O . LYS A 1 84 ? 7.437 8.900 17.567 1.00 70.94 84 LYS A O 1
ATOM 664 N N . VAL A 1 85 ? 5.872 7.453 18.310 1.00 71.50 85 VAL A N 1
ATOM 665 C CA . VAL A 1 85 ? 5.926 6.530 17.158 1.00 71.50 85 VAL A CA 1
ATOM 666 C C . VAL A 1 85 ? 5.575 7.273 15.870 1.00 71.50 85 VAL A C 1
ATOM 668 O O . VAL A 1 85 ? 6.322 7.202 14.902 1.00 71.50 85 VAL A O 1
ATOM 671 N N . GLN A 1 86 ? 4.476 8.031 15.870 1.00 74.88 86 GLN A N 1
ATOM 672 C CA . GLN A 1 86 ? 4.027 8.779 14.696 1.00 74.88 86 GLN A CA 1
ATOM 673 C C . GLN A 1 86 ? 5.062 9.808 14.230 1.00 74.88 86 GLN A C 1
ATOM 675 O O . GLN A 1 86 ? 5.396 9.837 13.048 1.00 74.88 86 GLN A O 1
ATOM 680 N N . LEU A 1 87 ? 5.598 10.623 15.145 1.00 77.94 87 LEU A N 1
ATOM 681 C CA . LEU A 1 87 ? 6.619 11.620 14.808 1.00 77.94 87 LEU A CA 1
ATOM 682 C C . LEU A 1 87 ? 7.894 10.966 14.269 1.00 77.94 87 LEU A C 1
ATOM 684 O O . LEU A 1 87 ? 8.441 11.427 13.272 1.00 77.94 87 LEU A O 1
ATOM 688 N N . MET A 1 88 ? 8.328 9.863 14.881 1.00 81.75 88 MET A N 1
ATOM 689 C CA . MET A 1 88 ? 9.489 9.110 14.415 1.00 81.75 88 MET A CA 1
ATOM 690 C C . MET A 1 88 ? 9.266 8.508 13.025 1.00 81.75 88 MET A C 1
ATOM 692 O O . MET A 1 88 ? 10.156 8.579 12.183 1.00 81.75 88 MET A O 1
ATOM 696 N N . MET A 1 89 ? 8.084 7.938 12.766 1.00 83.25 89 MET A N 1
ATOM 697 C CA . MET A 1 89 ? 7.746 7.400 11.447 1.00 83.25 89 MET A CA 1
ATOM 698 C C . MET A 1 89 ? 7.717 8.502 10.393 1.00 83.25 89 MET A C 1
ATOM 700 O O . MET A 1 89 ? 8.272 8.320 9.316 1.00 83.25 89 MET A O 1
ATOM 704 N N . MET A 1 90 ? 7.119 9.656 10.695 1.00 80.19 90 MET A N 1
ATOM 705 C CA . MET A 1 90 ? 7.091 10.778 9.756 1.00 80.19 90 MET A CA 1
ATOM 706 C C . MET A 1 90 ? 8.491 11.337 9.478 1.00 80.19 90 MET A C 1
ATOM 708 O O . MET A 1 90 ? 8.813 11.573 8.318 1.00 80.19 90 MET A O 1
ATOM 712 N N . ASP A 1 91 ? 9.336 11.494 10.501 1.00 84.31 91 ASP A N 1
ATOM 713 C CA . ASP A 1 91 ? 10.726 11.944 10.333 1.00 84.31 91 ASP A CA 1
ATOM 714 C C . ASP A 1 91 ? 11.557 10.935 9.524 1.00 84.31 91 ASP A C 1
ATOM 716 O O . ASP A 1 91 ? 12.286 11.315 8.605 1.00 84.31 91 ASP A O 1
ATOM 720 N N . TYR A 1 92 ? 11.397 9.636 9.799 1.00 85.31 92 TYR A N 1
ATOM 721 C CA . TYR A 1 92 ? 12.063 8.580 9.039 1.00 85.31 92 TYR A CA 1
ATOM 722 C C . TYR A 1 92 ? 11.636 8.593 7.566 1.00 85.31 92 TYR A C 1
ATOM 724 O O . TYR A 1 92 ? 12.492 8.614 6.685 1.00 85.31 92 TYR A O 1
ATOM 732 N N . LEU A 1 93 ? 10.327 8.627 7.288 1.00 84.00 93 LEU A N 1
ATOM 733 C CA . LEU A 1 93 ? 9.785 8.666 5.924 1.00 84.00 93 LEU A CA 1
ATOM 734 C C . LEU A 1 93 ? 10.169 9.954 5.184 1.00 84.00 93 LEU A C 1
ATOM 736 O O . LEU A 1 93 ? 10.371 9.929 3.977 1.00 84.00 93 LEU A O 1
ATOM 740 N N . HIS A 1 94 ? 10.318 11.079 5.888 1.00 81.50 94 HIS A N 1
ATOM 741 C CA . HIS A 1 94 ? 10.784 12.326 5.281 1.00 81.50 94 HIS A CA 1
ATOM 742 C C . HIS A 1 94 ? 12.254 12.251 4.844 1.00 81.50 94 HIS A C 1
ATOM 744 O O . HIS A 1 94 ? 12.629 12.805 3.813 1.00 81.50 94 HIS A O 1
ATOM 750 N N . LYS A 1 95 ? 13.093 11.550 5.614 1.00 83.62 95 LYS A N 1
ATOM 751 C CA . LYS A 1 95 ? 14.518 11.344 5.304 1.00 83.62 95 LYS A CA 1
ATOM 752 C C . LYS A 1 95 ? 14.754 10.201 4.318 1.00 83.62 95 LYS A C 1
ATOM 754 O O . LYS A 1 95 ? 15.845 10.098 3.757 1.00 83.62 95 LYS A O 1
ATOM 759 N N . ASN A 1 96 ? 13.767 9.329 4.128 1.00 78.94 96 ASN A N 1
ATOM 760 C CA . ASN A 1 96 ? 13.903 8.094 3.376 1.00 78.94 96 ASN A CA 1
ATOM 761 C C . ASN A 1 96 ? 12.926 8.031 2.202 1.00 78.94 96 ASN A C 1
ATOM 763 O O . ASN A 1 96 ? 11.740 7.783 2.373 1.00 78.94 96 ASN A O 1
ATOM 767 N N . ASN A 1 97 ? 13.452 8.152 0.987 1.00 74.12 97 ASN A N 1
ATOM 768 C CA . ASN A 1 97 ? 12.629 8.115 -0.223 1.00 74.12 97 ASN A CA 1
ATOM 769 C C . ASN A 1 97 ? 12.309 6.691 -0.718 1.00 74.12 97 ASN A C 1
ATOM 771 O O . ASN A 1 97 ? 11.663 6.547 -1.757 1.00 74.12 97 ASN A O 1
ATOM 775 N N . ASN A 1 98 ? 12.775 5.646 -0.019 1.00 77.56 98 ASN A N 1
ATOM 776 C CA . ASN A 1 98 ? 12.579 4.250 -0.422 1.00 77.56 98 ASN A CA 1
ATOM 777 C C . ASN A 1 98 ? 11.350 3.620 0.239 1.00 77.56 98 ASN A C 1
ATOM 779 O O . ASN A 1 98 ? 10.706 2.770 -0.372 1.00 77.56 98 ASN A O 1
ATOM 783 N N . ILE A 1 99 ? 10.999 4.053 1.456 1.00 80.56 99 ILE A N 1
ATOM 784 C CA . ILE A 1 99 ? 9.760 3.653 2.130 1.00 80.56 99 ILE A CA 1
ATOM 785 C C . ILE A 1 99 ? 8.718 4.746 1.920 1.00 80.56 99 ILE A C 1
ATOM 787 O O . ILE A 1 99 ? 8.894 5.885 2.334 1.00 80.56 99 ILE A O 1
ATOM 791 N N . TYR A 1 100 ? 7.611 4.391 1.282 1.00 80.69 100 TYR A N 1
ATOM 792 C CA . TYR A 1 100 ? 6.561 5.340 0.934 1.00 80.69 100 TYR A CA 1
ATOM 793 C C . TYR A 1 100 ? 5.539 5.526 2.041 1.00 80.69 100 TYR A C 1
ATOM 795 O O . TYR A 1 100 ? 5.000 6.618 2.211 1.00 80.69 100 TYR A O 1
ATOM 803 N N . PHE A 1 101 ? 5.227 4.459 2.771 1.00 84.88 101 PHE A N 1
ATOM 804 C CA . PHE A 1 101 ? 4.296 4.543 3.881 1.00 84.88 101 PHE A CA 1
ATOM 805 C C . PHE A 1 101 ? 4.486 3.404 4.873 1.00 84.88 101 PHE A C 1
ATOM 807 O O . PHE A 1 101 ? 5.014 2.345 4.531 1.00 84.88 101 PHE A O 1
ATOM 814 N N . VAL A 1 102 ? 3.971 3.621 6.080 1.00 85.31 102 VAL A N 1
ATOM 815 C CA . VAL A 1 102 ? 3.798 2.605 7.115 1.00 85.31 102 VAL A CA 1
ATOM 816 C C . VAL A 1 102 ? 2.343 2.616 7.573 1.00 85.31 102 VAL A C 1
ATOM 818 O O . VAL A 1 102 ? 1.806 3.674 7.875 1.00 85.31 102 VAL A O 1
ATOM 821 N N . ALA A 1 103 ? 1.693 1.460 7.619 1.00 85.00 103 ALA A N 1
ATOM 822 C CA . ALA A 1 103 ? 0.333 1.297 8.115 1.00 85.00 103 ALA A CA 1
ATOM 823 C C . ALA A 1 103 ? 0.325 0.612 9.483 1.00 85.00 103 ALA A C 1
ATOM 825 O O . ALA A 1 103 ? 1.021 -0.388 9.657 1.00 85.00 103 ALA A O 1
ATOM 826 N N . ASP A 1 104 ? -0.483 1.118 10.415 1.00 85.69 104 ASP A N 1
ATOM 827 C CA . ASP A 1 104 ? -0.610 0.609 11.785 1.00 85.69 104 ASP A CA 1
ATOM 828 C C . ASP A 1 104 ? -2.049 0.185 12.098 1.00 85.69 104 ASP A C 1
ATOM 830 O O . ASP A 1 104 ? -2.951 1.019 12.184 1.00 85.69 104 ASP A O 1
ATOM 834 N N . LYS A 1 105 ? -2.263 -1.124 12.299 1.00 79.38 105 LYS A N 1
ATOM 835 C CA . LYS A 1 105 ? -3.586 -1.674 12.655 1.00 79.38 105 LYS A CA 1
ATOM 836 C C . LYS A 1 105 ? -3.908 -1.687 14.140 1.00 79.38 105 LYS A C 1
ATOM 838 O O . LYS A 1 105 ? -5.070 -1.862 14.497 1.00 79.38 105 LYS A O 1
ATOM 843 N N . LYS A 1 106 ? -2.909 -1.542 15.013 1.00 78.06 106 LYS A N 1
ATOM 844 C CA . LYS A 1 106 ? -3.118 -1.494 16.469 1.00 78.06 106 LYS A CA 1
ATOM 845 C C . LYS A 1 106 ? -3.656 -0.124 16.864 1.00 78.06 106 LYS A C 1
ATOM 847 O O . LYS A 1 106 ? -4.543 -0.018 17.709 1.00 78.06 106 LYS A O 1
ATOM 852 N N . ASN A 1 107 ? -3.129 0.923 16.236 1.00 76.44 107 ASN A N 1
ATOM 853 C CA . ASN A 1 107 ? -3.532 2.294 16.477 1.00 76.44 107 ASN A CA 1
ATOM 854 C C . ASN A 1 107 ? -4.498 2.761 15.389 1.00 76.44 107 ASN A C 1
ATOM 856 O O . ASN A 1 107 ? -4.092 3.062 14.278 1.00 76.44 107 ASN A O 1
ATOM 860 N N . LEU A 1 108 ? -5.779 2.870 15.731 1.00 77.62 108 LEU A N 1
ATOM 861 C CA . LEU A 1 108 ? -6.798 3.405 14.828 1.00 77.62 108 LEU A CA 1
ATOM 862 C C . LEU A 1 108 ? -6.952 4.921 15.019 1.00 77.62 108 LEU A C 1
ATOM 864 O O . LEU A 1 108 ? -6.705 5.450 16.113 1.00 77.62 108 LEU A O 1
ATOM 868 N N . GLU A 1 109 ? -7.368 5.607 13.961 1.00 81.25 109 GLU A N 1
ATOM 869 C CA . GLU A 1 109 ? -7.799 7.010 13.970 1.00 81.25 109 GLU A CA 1
ATOM 870 C C . GLU A 1 109 ? -9.265 7.107 13.534 1.00 81.25 109 GLU A C 1
ATOM 872 O O . GLU A 1 109 ? -9.812 6.142 13.008 1.00 81.25 109 GLU A O 1
ATOM 877 N N . PHE A 1 110 ? -9.914 8.242 13.771 1.00 79.06 110 PHE A N 1
ATOM 878 C CA . PHE A 1 110 ? -11.279 8.482 13.304 1.00 79.06 110 PHE A CA 1
ATOM 879 C C . PHE A 1 110 ? -11.242 9.322 12.022 1.00 79.06 110 PHE A C 1
ATOM 881 O O . PHE A 1 110 ? -10.419 10.229 11.909 1.00 79.06 110 PHE A O 1
ATOM 888 N N . ASP A 1 111 ? -12.084 8.995 11.042 1.00 77.94 111 ASP A N 1
ATOM 889 C CA . ASP A 1 111 ? -12.388 9.898 9.930 1.00 77.94 111 ASP A CA 1
ATOM 890 C C . ASP A 1 111 ? -13.337 11.025 10.377 1.00 77.94 111 ASP A C 1
ATOM 892 O O . ASP A 1 111 ? -13.854 11.013 11.498 1.00 77.94 111 ASP A O 1
ATOM 896 N N . ASP A 1 112 ? -13.586 11.991 9.492 1.00 73.81 112 ASP A N 1
ATOM 897 C CA . ASP A 1 112 ? -14.449 13.152 9.768 1.00 73.81 112 ASP A CA 1
ATOM 898 C C . ASP A 1 112 ? -15.913 12.767 10.058 1.00 73.81 112 ASP A C 1
ATOM 900 O O . ASP A 1 112 ? -16.701 13.577 10.542 1.00 73.81 112 ASP A O 1
ATOM 904 N N . LEU A 1 113 ? -16.288 11.515 9.780 1.00 73.31 113 LEU A N 1
ATOM 905 C CA . LEU A 1 113 ? -17.608 10.944 10.035 1.00 73.31 113 LEU A CA 1
ATOM 906 C C . LEU A 1 113 ? -17.635 10.082 11.309 1.00 73.31 113 LEU A C 1
ATOM 908 O O . LEU A 1 113 ? -18.644 9.433 11.591 1.00 73.31 113 LEU A O 1
ATOM 912 N N . GLY A 1 114 ? -16.542 10.046 12.076 1.00 76.44 114 GLY A N 1
ATOM 913 C CA . GLY A 1 114 ? -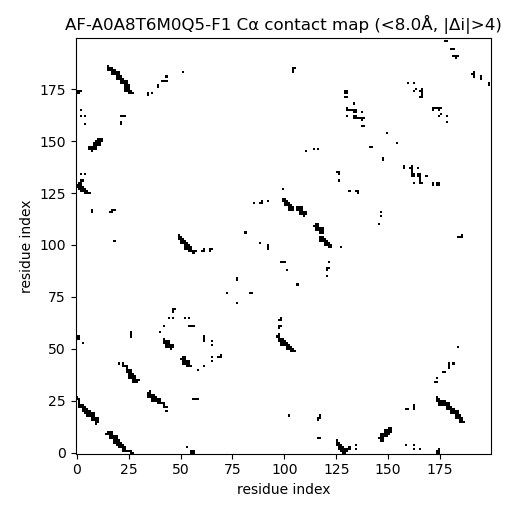16.430 9.274 13.312 1.00 76.44 114 GL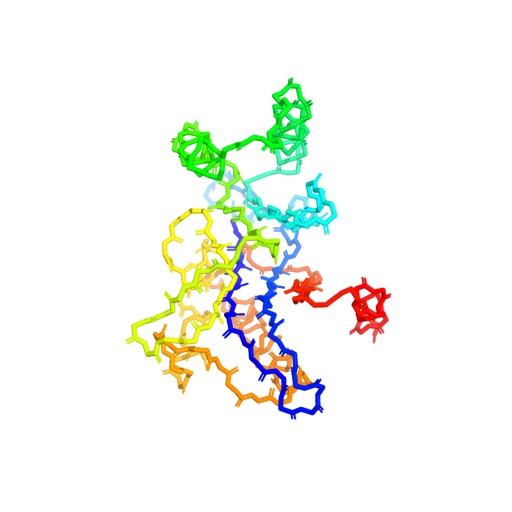Y A CA 1
ATOM 914 C C . GLY A 1 114 ? -16.249 7.767 13.102 1.00 76.44 114 GLY A C 1
ATOM 915 O O . GLY A 1 114 ? -16.424 6.990 14.045 1.00 76.44 114 GLY A O 1
ATOM 916 N N . ASN A 1 115 ? -15.880 7.311 11.903 1.00 76.44 115 ASN A N 1
ATOM 917 C CA . ASN A 1 115 ? -15.529 5.913 11.671 1.00 76.44 115 ASN A CA 1
ATOM 918 C C . ASN A 1 115 ? -14.055 5.671 11.985 1.00 76.44 115 ASN A C 1
ATOM 920 O O . ASN A 1 115 ? -13.190 6.434 11.566 1.00 76.44 115 ASN A O 1
ATOM 924 N N . LYS A 1 116 ? -13.744 4.559 12.661 1.00 78.31 116 LYS A N 1
ATOM 925 C CA . LYS A 1 116 ? -12.345 4.156 12.840 1.00 78.31 116 LYS A CA 1
ATOM 926 C C . LYS A 1 116 ? -11.741 3.731 11.498 1.00 78.31 116 LYS A C 1
ATOM 928 O O . LYS A 1 116 ? -12.362 2.944 10.787 1.00 78.31 116 LYS A O 1
ATOM 933 N N . LYS A 1 117 ? -10.530 4.189 11.200 1.00 80.19 117 LYS A N 1
ATOM 934 C CA . LYS A 1 117 ? -9.703 3.806 10.051 1.00 80.19 117 LYS A CA 1
ATOM 935 C C . LYS A 1 117 ? -8.291 3.432 10.513 1.00 80.19 117 LYS A C 1
ATOM 937 O O . LYS A 1 117 ? -7.859 3.812 11.606 1.00 80.19 117 LYS A O 1
ATOM 942 N N . ILE A 1 118 ? -7.594 2.658 9.685 1.00 81.38 118 ILE A N 1
ATOM 943 C CA . ILE A 1 118 ? -6.197 2.289 9.925 1.00 81.38 118 ILE A CA 1
ATOM 944 C C . ILE A 1 118 ? -5.320 3.511 9.680 1.00 81.38 118 ILE A C 1
ATOM 946 O O . ILE A 1 118 ? -5.497 4.209 8.679 1.00 81.38 118 ILE A O 1
ATOM 950 N N . ILE A 1 119 ? -4.376 3.760 10.590 1.00 82.31 119 ILE A N 1
ATOM 951 C CA . ILE A 1 119 ? -3.438 4.872 10.451 1.00 82.31 119 ILE A CA 1
ATOM 952 C C . ILE A 1 119 ? -2.439 4.542 9.348 1.00 82.31 119 ILE A C 1
ATOM 954 O O . ILE A 1 119 ? -1.868 3.451 9.315 1.00 82.31 119 ILE A O 1
ATOM 958 N N . ILE A 1 120 ? -2.202 5.514 8.471 1.00 83.38 120 ILE A N 1
ATOM 959 C CA . ILE A 1 120 ? -1.175 5.442 7.438 1.00 83.38 120 ILE A CA 1
ATOM 960 C C . ILE A 1 120 ? -0.208 6.607 7.637 1.00 83.38 120 ILE A C 1
ATOM 962 O O . ILE A 1 120 ? -0.553 7.764 7.414 1.00 83.38 120 ILE A O 1
ATOM 966 N N . TYR A 1 121 ? 1.021 6.301 8.035 1.00 82.88 121 TYR A N 1
ATOM 967 C CA . TYR A 1 121 ? 2.131 7.244 8.070 1.00 82.88 121 TYR A CA 1
ATOM 968 C C . TYR A 1 121 ? 2.725 7.355 6.665 1.00 82.88 121 TYR A C 1
ATOM 970 O O . TYR A 1 121 ? 3.172 6.354 6.112 1.00 82.88 121 TYR A O 1
ATOM 978 N N . GLY A 1 122 ? 2.723 8.546 6.073 1.00 77.81 122 GLY A N 1
ATOM 979 C CA . GLY A 1 122 ? 3.245 8.795 4.726 1.00 77.81 122 GLY A CA 1
ATOM 980 C C . GLY A 1 122 ? 2.379 9.792 3.955 1.00 77.81 122 GLY A C 1
ATOM 981 O O . GLY A 1 122 ? 1.455 10.370 4.530 1.00 77.81 122 GLY A O 1
ATOM 982 N N . PRO A 1 123 ? 2.644 10.007 2.655 1.00 68.94 123 PRO A N 1
ATOM 983 C CA . PRO A 1 123 ? 1.818 10.867 1.814 1.00 68.94 123 PRO A CA 1
ATOM 984 C C . PRO A 1 123 ? 0.353 10.417 1.846 1.00 68.94 123 PRO A C 1
ATOM 986 O O . PRO A 1 123 ? 0.083 9.218 1.886 1.00 68.94 123 PRO A O 1
ATOM 989 N N . ALA A 1 124 ? -0.595 11.355 1.787 1.00 63.47 124 ALA A N 1
ATOM 990 C CA . ALA A 1 124 ? -2.032 11.060 1.860 1.00 63.47 124 ALA A CA 1
ATOM 991 C C . ALA A 1 124 ? -2.600 10.366 0.601 1.00 63.47 124 ALA A C 1
ATOM 993 O O . ALA A 1 124 ? -3.723 9.875 0.615 1.00 63.47 124 ALA A O 1
ATOM 994 N N . TRP A 1 125 ? -1.843 10.299 -0.498 1.00 65.81 125 TRP A N 1
ATOM 995 C CA . TRP A 1 125 ? -2.351 9.827 -1.791 1.00 65.81 125 TRP A CA 1
ATOM 996 C C . TRP A 1 125 ? -2.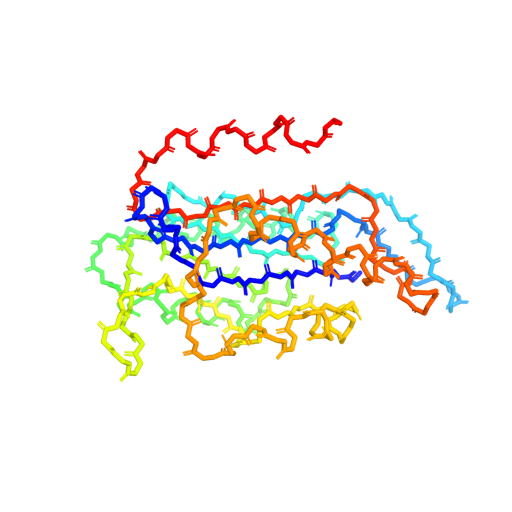704 8.340 -1.797 1.00 65.81 125 TRP A C 1
ATOM 998 O O . TRP A 1 125 ? -1.849 7.505 -1.521 1.00 65.81 125 TRP A O 1
ATOM 1008 N N . ALA A 1 126 ? -3.927 7.974 -2.182 1.00 64.38 126 ALA A N 1
ATOM 1009 C CA . ALA A 1 126 ? -4.348 6.570 -2.284 1.00 64.38 126 ALA A CA 1
ATOM 1010 C C . ALA A 1 126 ? -3.424 5.716 -3.178 1.00 64.38 126 ALA A C 1
ATOM 1012 O O . ALA A 1 126 ? -3.320 4.506 -2.984 1.00 64.38 126 ALA A O 1
ATOM 1013 N N . THR A 1 127 ? -2.719 6.357 -4.114 1.00 71.19 127 THR A N 1
ATOM 1014 C CA . THR A 1 127 ? -1.871 5.718 -5.120 1.00 71.19 127 THR A CA 1
ATOM 1015 C C . THR A 1 127 ? -0.476 6.341 -5.173 1.00 71.19 127 THR A C 1
ATOM 1017 O O . THR A 1 127 ? -0.352 7.568 -5.149 1.00 71.19 127 THR A O 1
ATOM 1020 N N . ILE A 1 128 ? 0.576 5.527 -5.292 1.00 72.12 128 ILE A N 1
ATOM 1021 C CA . ILE A 1 128 ? 1.974 5.994 -5.338 1.00 72.12 128 ILE A CA 1
ATOM 1022 C C . ILE A 1 128 ? 2.717 5.348 -6.510 1.00 72.12 128 ILE A C 1
ATOM 1024 O O . ILE A 1 128 ? 2.556 4.154 -6.746 1.00 72.12 128 ILE A O 1
ATOM 1028 N N . GLY A 1 129 ? 3.557 6.158 -7.169 1.00 76.12 129 GLY A N 1
ATOM 1029 C CA . GLY A 1 129 ? 4.527 5.800 -8.210 1.00 76.12 129 GLY A CA 1
ATOM 1030 C C . GLY A 1 129 ? 4.032 6.008 -9.650 1.00 76.12 129 GLY A C 1
ATOM 1031 O O . GLY A 1 129 ? 3.188 6.875 -9.871 1.00 76.12 129 GLY A O 1
ATOM 1032 N N . SER A 1 130 ? 4.633 5.336 -10.638 1.00 76.06 130 SER A N 1
ATOM 1033 C CA . SER A 1 130 ? 4.493 5.695 -12.067 1.00 76.06 130 SER A CA 1
ATOM 1034 C C . SER A 1 130 ? 3.100 5.420 -12.624 1.00 76.06 130 SER A C 1
ATOM 1036 O O . SER A 1 130 ? 2.600 6.218 -13.408 1.00 76.06 130 SER A O 1
ATOM 1038 N N . GLY A 1 131 ? 2.437 4.367 -12.146 1.00 77.81 131 GLY A N 1
ATOM 1039 C CA . GLY A 1 131 ? 1.091 3.997 -12.584 1.00 77.81 131 GLY A CA 1
ATOM 1040 C C . GLY A 1 131 ? -0.042 4.752 -11.897 1.00 77.81 131 GLY A C 1
ATOM 1041 O O . GLY A 1 131 ? -1.210 4.449 -12.126 1.00 77.81 131 GLY A O 1
ATOM 1042 N N . ARG A 1 132 ? 0.268 5.711 -11.014 1.00 82.44 132 ARG A N 1
ATOM 1043 C CA . ARG A 1 132 ? -0.716 6.311 -10.095 1.00 82.44 132 ARG A CA 1
ATOM 1044 C C . ARG A 1 132 ? -1.935 6.911 -10.799 1.00 82.44 132 ARG A C 1
ATOM 1046 O O . ARG A 1 132 ? -3.029 6.819 -10.261 1.00 82.44 132 ARG A O 1
ATOM 1053 N N . GLU A 1 133 ? -1.758 7.510 -11.975 1.00 84.19 133 GLU A N 1
ATOM 1054 C CA . GLU A 1 133 ? -2.839 8.180 -12.711 1.00 84.19 133 GLU A CA 1
ATOM 1055 C C . GLU A 1 133 ? -3.824 7.154 -13.281 1.00 84.19 133 GLU A C 1
ATOM 1057 O O . GLU A 1 133 ? -5.032 7.293 -13.101 1.00 84.19 133 GLU A O 1
ATOM 1062 N N . TYR A 1 134 ? -3.307 6.053 -13.827 1.00 85.06 134 TYR A N 1
ATOM 1063 C CA . TYR A 1 134 ? -4.101 4.935 -14.341 1.00 85.06 134 TYR A CA 1
ATOM 1064 C C . TYR A 1 134 ? -4.802 4.139 -13.237 1.00 85.06 134 TYR A C 1
ATOM 1066 O O . TYR A 1 134 ? -5.921 3.659 -13.427 1.00 85.06 134 TYR A O 1
ATOM 1074 N N . ILE A 1 135 ? -4.164 4.012 -12.067 1.00 83.62 135 ILE A N 1
ATOM 1075 C CA . ILE A 1 135 ? -4.801 3.434 -10.878 1.00 83.62 135 ILE A CA 1
ATOM 1076 C C . ILE A 1 135 ? -5.923 4.372 -10.404 1.00 83.62 135 ILE A C 1
ATOM 1078 O O . ILE A 1 135 ? -7.037 3.922 -10.146 1.00 83.62 135 ILE A O 1
ATOM 1082 N N . ALA A 1 136 ? -5.662 5.680 -10.319 1.00 84.25 136 ALA A N 1
ATOM 1083 C CA . ALA A 1 136 ? -6.643 6.669 -9.875 1.00 84.25 136 ALA A CA 1
ATOM 1084 C C . ALA A 1 136 ? -7.865 6.757 -10.802 1.00 84.25 136 ALA A C 1
ATOM 1086 O O . ALA A 1 136 ? -8.967 7.011 -10.316 1.00 84.25 136 ALA A O 1
ATOM 1087 N N . GLU A 1 137 ? -7.697 6.519 -12.105 1.00 86.81 137 GLU A N 1
ATOM 1088 C CA . GLU A 1 137 ? -8.801 6.482 -13.064 1.00 86.81 137 GLU A CA 1
ATOM 1089 C C . GLU A 1 137 ? -9.809 5.370 -12.750 1.00 86.81 137 GLU A C 1
ATOM 1091 O O . GLU A 1 137 ? -11.011 5.627 -12.735 1.00 86.81 137 GLU A O 1
ATOM 1096 N N . VAL A 1 138 ? -9.339 4.158 -12.443 1.00 85.62 138 VAL A N 1
ATOM 1097 C CA . VAL A 1 138 ? -10.223 3.033 -12.086 1.00 85.62 138 VAL A CA 1
ATOM 1098 C C . VAL A 1 138 ? -10.920 3.282 -10.747 1.00 85.62 138 VAL A C 1
ATOM 1100 O O . VAL A 1 138 ? -12.074 2.909 -10.555 1.00 85.62 138 VAL A O 1
ATOM 1103 N N . LEU A 1 139 ? -10.244 3.961 -9.821 1.00 85.31 139 LEU A N 1
ATOM 1104 C CA . LEU A 1 139 ? -10.757 4.223 -8.476 1.00 85.31 139 LEU A CA 1
ATOM 1105 C C . LEU A 1 139 ? -11.593 5.498 -8.372 1.00 85.31 139 LEU A C 1
ATOM 1107 O O . LEU A 1 139 ? -12.072 5.805 -7.283 1.00 85.31 139 LEU A O 1
ATOM 1111 N N . LYS A 1 140 ? -11.770 6.262 -9.456 1.00 85.56 140 LYS A N 1
ATOM 1112 C CA . LYS A 1 140 ? -12.484 7.551 -9.418 1.00 85.56 140 LYS A CA 1
ATOM 1113 C C . LYS A 1 140 ? -13.932 7.424 -8.931 1.00 85.56 140 LYS A C 1
ATOM 1115 O O . LYS A 1 140 ? -14.458 8.382 -8.374 1.00 85.56 140 LYS A O 1
ATOM 1120 N N . GLU A 1 141 ? -14.522 6.245 -9.116 1.00 81.62 141 GLU A N 1
ATOM 1121 C CA . GLU A 1 141 ? -15.877 5.893 -8.685 1.00 81.62 141 GLU A CA 1
ATOM 1122 C C . GLU A 1 141 ? -15.946 5.495 -7.198 1.00 81.62 141 GLU A C 1
ATOM 1124 O O . GLU A 1 141 ? -17.027 5.440 -6.612 1.00 81.62 141 GLU A O 1
ATOM 1129 N N . LEU A 1 142 ? -14.802 5.225 -6.557 1.00 83.56 142 LEU A N 1
ATOM 1130 C CA . LEU A 1 142 ? -14.747 4.962 -5.123 1.00 83.56 142 LEU A CA 1
ATOM 1131 C C . LEU A 1 142 ? -14.786 6.277 -4.330 1.00 83.56 142 LEU A C 1
ATOM 1133 O O . LEU A 1 142 ? -14.221 7.292 -4.748 1.00 83.56 142 LEU A O 1
ATOM 1137 N N . PRO A 1 143 ? -15.399 6.278 -3.136 1.00 78.62 143 PRO A N 1
ATOM 1138 C CA . PRO A 1 143 ? -15.422 7.462 -2.294 1.00 78.62 143 PRO A CA 1
ATOM 1139 C C . PRO A 1 143 ? -14.009 7.785 -1.775 1.00 78.62 143 PRO A C 1
ATOM 1141 O O . PRO A 1 143 ? -13.453 7.045 -0.969 1.00 78.62 143 PRO A O 1
ATOM 1144 N N . LYS A 1 144 ? -13.444 8.914 -2.223 1.00 67.12 144 LYS A N 1
ATOM 1145 C CA . LYS A 1 144 ? -12.046 9.317 -1.960 1.00 67.12 144 LYS A CA 1
ATOM 1146 C C . LYS A 1 144 ? -11.724 9.582 -0.483 1.00 67.12 144 LYS A C 1
ATOM 1148 O O . LYS A 1 144 ? -10.599 9.337 -0.063 1.00 67.12 144 LYS A O 1
ATOM 1153 N N . ASP A 1 145 ? -12.726 9.986 0.297 1.00 65.75 145 ASP A N 1
ATOM 1154 C CA . ASP A 1 145 ? -12.568 10.400 1.701 1.00 65.75 145 ASP A CA 1
ATOM 1155 C C . ASP A 1 145 ? -13.365 9.524 2.676 1.00 65.75 145 ASP A C 1
ATOM 1157 O O . ASP A 1 145 ? -13.637 9.919 3.809 1.00 65.75 145 ASP A O 1
ATOM 1161 N N . LYS A 1 146 ? -13.802 8.337 2.239 1.00 71.31 146 LYS A N 1
ATOM 1162 C CA . LYS A 1 146 ? -14.596 7.438 3.083 1.00 71.31 146 LYS A CA 1
ATOM 1163 C C . LYS A 1 146 ? -14.021 6.038 3.083 1.00 71.31 146 LYS A C 1
ATOM 1165 O O . LYS A 1 146 ? -13.404 5.584 2.126 1.00 71.31 146 LYS A O 1
ATOM 1170 N N . ILE A 1 147 ? -14.314 5.329 4.163 1.00 82.62 147 ILE A N 1
ATOM 1171 C CA . ILE A 1 147 ? -14.141 3.884 4.216 1.00 82.62 147 ILE A CA 1
ATOM 1172 C C . ILE A 1 147 ? -15.033 3.254 3.142 1.00 82.62 147 ILE A C 1
ATOM 1174 O O . ILE A 1 147 ? -16.258 3.407 3.174 1.00 82.62 147 ILE A O 1
ATOM 1178 N N . VAL A 1 148 ? -14.417 2.540 2.203 1.00 87.81 148 VAL A N 1
ATOM 1179 C CA . VAL A 1 148 ? -15.116 1.831 1.130 1.00 87.81 148 VAL A CA 1
ATOM 1180 C C . VAL A 1 148 ? -15.833 0.619 1.729 1.00 87.81 148 VAL A C 1
ATOM 1182 O O . VAL A 1 148 ? -15.194 -0.257 2.307 1.00 87.81 148 VAL A O 1
ATOM 1185 N N . LYS A 1 149 ? -17.166 0.574 1.632 1.00 89.56 149 LYS A N 1
ATOM 1186 C CA . LYS A 1 149 ? -17.992 -0.505 2.198 1.00 89.56 149 LYS A CA 1
ATOM 1187 C C . LYS A 1 149 ? -18.434 -1.457 1.089 1.00 89.56 149 LYS A C 1
ATOM 1189 O O . LYS A 1 149 ? -19.322 -1.099 0.322 1.00 89.56 149 LYS A O 1
ATOM 1194 N N . MET A 1 150 ? -17.818 -2.631 1.003 1.00 89.50 150 MET A N 1
ATOM 1195 C CA . MET A 1 150 ? -18.146 -3.671 0.018 1.00 89.50 150 MET A CA 1
ATOM 1196 C C . MET A 1 150 ? -17.539 -5.019 0.435 1.00 89.50 150 MET A C 1
ATOM 1198 O O . MET A 1 150 ? -16.616 -5.017 1.255 1.00 89.50 150 MET A O 1
ATOM 1202 N N . PRO A 1 151 ? -17.998 -6.149 -0.129 1.00 89.12 151 PRO A N 1
ATOM 1203 C CA . PRO A 1 151 ? -17.359 -7.445 0.072 1.00 89.12 151 PRO A CA 1
ATOM 1204 C C . PRO A 1 151 ? -15.866 -7.426 -0.281 1.00 89.12 151 PRO A C 1
ATOM 1206 O O . PRO A 1 151 ? -15.439 -6.783 -1.244 1.00 89.12 151 PRO A O 1
ATOM 1209 N N . MET A 1 152 ? -15.052 -8.179 0.468 1.00 85.44 152 MET A N 1
ATOM 1210 C CA . MET A 1 152 ? -13.602 -8.270 0.219 1.00 85.44 152 MET A CA 1
ATOM 1211 C C . MET A 1 152 ? -13.281 -8.732 -1.211 1.00 85.44 152 MET A C 1
ATOM 1213 O O . MET A 1 152 ? -12.326 -8.248 -1.815 1.00 85.44 152 MET A O 1
ATOM 1217 N N . LYS A 1 153 ? -14.077 -9.659 -1.757 1.00 86.44 153 LYS A N 1
ATOM 1218 C CA . LYS A 1 153 ? -13.898 -10.169 -3.121 1.00 86.44 153 LYS A CA 1
ATOM 1219 C C . LYS A 1 153 ? -13.957 -9.036 -4.150 1.00 86.44 153 LYS A C 1
ATOM 1221 O O . LYS A 1 153 ? -13.037 -8.909 -4.953 1.00 86.44 153 LYS A O 1
ATOM 1226 N N . ASP A 1 154 ? -14.985 -8.200 -4.067 1.00 87.94 154 ASP A N 1
ATOM 1227 C CA . ASP A 1 154 ? -15.208 -7.092 -5.000 1.00 87.94 154 ASP A CA 1
ATOM 1228 C C . ASP A 1 154 ? -14.092 -6.047 -4.878 1.00 87.94 154 ASP A C 1
ATOM 1230 O O . ASP A 1 154 ? -13.604 -5.512 -5.872 1.00 87.94 154 ASP A O 1
ATOM 1234 N N . LEU A 1 155 ? -13.606 -5.807 -3.656 1.00 86.75 155 LEU A N 1
ATOM 1235 C CA . LEU A 1 155 ? -12.488 -4.896 -3.440 1.00 86.75 155 LEU A CA 1
ATOM 1236 C C . LEU A 1 155 ? -11.170 -5.426 -4.027 1.00 86.75 155 LEU A C 1
ATOM 1238 O O . LEU A 1 155 ? -10.388 -4.652 -4.589 1.00 86.75 155 LEU A O 1
ATOM 1242 N N . LEU A 1 156 ? -10.906 -6.728 -3.892 1.00 86.31 156 LEU A N 1
ATOM 1243 C CA . LEU A 1 156 ? -9.744 -7.375 -4.505 1.00 86.31 156 LEU A CA 1
ATOM 1244 C C . LEU A 1 156 ? -9.826 -7.311 -6.032 1.00 86.31 156 LEU A C 1
ATOM 1246 O O . LEU A 1 156 ? -8.822 -7.013 -6.676 1.00 86.31 156 LEU A O 1
ATOM 1250 N N . GLU A 1 157 ? -11.013 -7.526 -6.597 1.00 87.62 157 GLU A N 1
ATOM 1251 C CA . GLU A 1 157 ? -11.261 -7.433 -8.035 1.00 87.62 157 GLU A CA 1
ATOM 1252 C C . GLU A 1 157 ? -11.017 -6.013 -8.563 1.00 87.62 157 GLU A C 1
ATOM 1254 O O . GLU A 1 157 ? -10.226 -5.835 -9.489 1.00 87.62 157 GLU A O 1
ATOM 1259 N N . ILE A 1 158 ? -11.579 -4.983 -7.918 1.00 88.31 158 ILE A N 1
ATOM 1260 C CA . ILE A 1 158 ? -11.345 -3.577 -8.293 1.00 88.31 158 ILE A CA 1
ATOM 1261 C C . ILE A 1 158 ? -9.862 -3.211 -8.166 1.00 88.31 158 ILE A C 1
ATOM 1263 O O . ILE A 1 158 ? -9.303 -2.537 -9.032 1.00 88.31 158 ILE A O 1
ATOM 1267 N N . SER A 1 159 ? -9.196 -3.677 -7.109 1.00 87.44 159 SER A N 1
ATOM 1268 C CA . SER A 1 159 ? -7.770 -3.410 -6.893 1.00 87.44 159 SER A CA 1
ATOM 1269 C C . SER A 1 159 ? -6.893 -4.078 -7.949 1.00 87.44 159 SER A C 1
ATOM 1271 O O . SER A 1 159 ? -5.953 -3.461 -8.452 1.00 87.44 159 SER A O 1
ATOM 1273 N N . TYR A 1 160 ? -7.220 -5.316 -8.328 1.00 87.31 160 TYR A N 1
ATOM 1274 C CA . TYR A 1 160 ? -6.585 -6.007 -9.444 1.00 87.31 160 TYR A CA 1
ATOM 1275 C C . TYR A 1 160 ? -6.800 -5.246 -10.752 1.00 87.31 160 TYR A C 1
ATOM 1277 O O . TYR A 1 160 ? -5.836 -4.980 -11.466 1.00 87.31 160 TYR A O 1
ATOM 1285 N N . MET A 1 161 ? -8.039 -4.844 -11.050 1.00 87.25 161 MET A N 1
ATOM 1286 C CA . MET A 1 161 ? -8.358 -4.063 -12.244 1.00 87.25 161 MET A CA 1
ATOM 1287 C C . MET A 1 161 ? -7.566 -2.755 -12.291 1.00 87.25 161 MET A C 1
ATOM 1289 O O . MET A 1 161 ? -7.036 -2.422 -13.345 1.00 87.25 161 MET A O 1
ATOM 1293 N N . ALA A 1 162 ? -7.428 -2.051 -11.166 1.00 86.75 162 ALA A N 1
ATOM 1294 C CA . ALA A 1 162 ? -6.713 -0.780 -11.099 1.00 86.75 162 ALA A CA 1
ATOM 1295 C C . ALA A 1 162 ? -5.211 -0.928 -11.392 1.00 86.75 162 ALA A C 1
ATOM 1297 O O . ALA A 1 162 ? -4.664 -0.184 -12.207 1.00 86.75 162 ALA A O 1
ATOM 1298 N N . ILE A 1 163 ? -4.543 -1.914 -10.783 1.00 84.00 163 ILE A N 1
ATOM 1299 C CA . ILE A 1 163 ? -3.112 -2.154 -11.032 1.00 84.00 163 ILE A CA 1
ATOM 1300 C C . ILE A 1 163 ? -2.891 -2.739 -12.433 1.00 84.00 163 ILE A C 1
ATOM 1302 O O . ILE A 1 163 ? -1.955 -2.347 -13.126 1.00 84.00 163 ILE A O 1
ATOM 1306 N N . ASN A 1 164 ? -3.770 -3.631 -12.893 1.00 85.19 164 ASN A N 1
ATOM 1307 C CA . ASN A 1 164 ? -3.704 -4.188 -14.242 1.00 85.19 164 ASN A CA 1
ATOM 1308 C C . ASN A 1 164 ? -3.945 -3.121 -15.319 1.00 85.19 164 ASN A C 1
ATOM 1310 O O . ASN A 1 164 ? -3.315 -3.170 -16.371 1.00 85.19 164 ASN A O 1
ATOM 1314 N N . ASN A 1 165 ? -4.823 -2.145 -15.062 1.00 85.75 165 ASN A N 1
ATOM 1315 C CA . ASN A 1 165 ? -5.007 -1.002 -15.951 1.00 85.75 165 ASN A CA 1
ATOM 1316 C C . ASN A 1 165 ? -3.686 -0.245 -16.106 1.00 85.75 165 ASN A C 1
ATOM 1318 O O . ASN A 1 165 ? -3.206 -0.086 -17.223 1.00 85.75 165 ASN A O 1
ATOM 1322 N N . ALA A 1 166 ? -3.033 0.098 -14.991 1.00 84.69 166 ALA A N 1
ATOM 1323 C CA . ALA A 1 166 ? -1.720 0.738 -15.013 1.00 84.69 166 ALA A CA 1
ATOM 1324 C C . ALA A 1 166 ? -0.660 -0.074 -15.773 1.00 84.69 166 ALA A C 1
ATOM 1326 O O . ALA A 1 166 ? 0.058 0.489 -16.590 1.00 84.69 166 ALA A O 1
ATOM 1327 N N . ALA A 1 167 ? -0.615 -1.396 -15.582 1.00 82.69 167 ALA A N 1
ATOM 1328 C CA . ALA A 1 167 ? 0.325 -2.271 -16.286 1.00 82.69 167 ALA A CA 1
ATOM 1329 C C . ALA A 1 167 ? 0.086 -2.356 -17.809 1.00 82.69 167 ALA A C 1
ATOM 1331 O O . ALA A 1 167 ? 1.010 -2.652 -18.564 1.00 82.69 167 ALA A O 1
ATOM 1332 N N . LYS A 1 168 ? -1.151 -2.136 -18.276 1.00 82.69 168 LYS A N 1
ATOM 1333 C CA . LYS A 1 168 ? -1.517 -2.204 -19.702 1.00 82.69 168 LYS A CA 1
ATOM 1334 C C . LYS A 1 168 ? -1.243 -0.915 -20.466 1.00 82.69 168 LYS A C 1
ATOM 1336 O O . LYS A 1 168 ? -1.197 -0.942 -21.697 1.00 82.69 168 LYS A O 1
ATOM 1341 N N . HIS A 1 169 ? -1.080 0.208 -19.776 1.00 80.06 169 HIS A N 1
ATOM 1342 C CA . HIS A 1 169 ? -0.735 1.455 -20.438 1.00 80.06 169 HIS A CA 1
ATOM 1343 C C . HIS A 1 169 ? 0.737 1.417 -20.862 1.00 80.06 169 HIS A C 1
ATOM 1345 O O . HIS A 1 169 ? 1.640 1.465 -20.035 1.00 80.06 169 HIS A O 1
ATOM 1351 N N . ASN A 1 170 ? 0.970 1.353 -22.180 1.00 55.66 170 ASN A N 1
ATOM 1352 C CA . ASN A 1 170 ? 2.298 1.240 -22.808 1.00 55.66 170 ASN A CA 1
ATOM 1353 C C . ASN A 1 170 ? 3.299 2.338 -22.392 1.00 55.66 170 ASN A C 1
ATOM 1355 O O . ASN A 1 170 ? 4.502 2.182 -22.595 1.00 55.66 170 ASN A O 1
ATOM 1359 N N . GLU A 1 171 ? 2.816 3.446 -21.831 1.00 61.59 171 GLU A N 1
ATOM 1360 C CA . GLU A 1 171 ? 3.635 4.552 -21.330 1.00 61.59 171 GLU A CA 1
ATOM 1361 C C . GLU A 1 171 ? 4.213 4.285 -19.926 1.00 61.59 171 GLU A C 1
ATOM 1363 O O . GLU A 1 171 ? 5.259 4.837 -19.580 1.00 61.59 171 GLU A O 1
ATOM 1368 N N . ASP A 1 172 ? 3.598 3.398 -19.136 1.00 61.88 172 ASP A N 1
ATOM 1369 C CA . ASP A 1 172 ? 4.083 2.972 -17.821 1.00 61.88 172 ASP A CA 1
ATOM 1370 C C . ASP A 1 172 ? 4.735 1.589 -17.886 1.00 61.88 172 ASP A C 1
ATOM 1372 O O . ASP A 1 172 ? 4.275 0.604 -17.316 1.00 61.88 172 ASP A O 1
ATOM 1376 N N . SER A 1 173 ? 5.892 1.510 -18.539 1.00 67.88 173 SER A N 1
ATOM 1377 C CA . SER A 1 173 ? 6.671 0.269 -18.581 1.00 67.88 173 SER A CA 1
ATOM 1378 C C . SER A 1 173 ? 7.388 -0.052 -17.257 1.00 67.88 173 SER A C 1
ATOM 1380 O O . SER A 1 173 ? 8.329 -0.848 -17.245 1.00 67.88 173 SER A O 1
ATOM 1382 N N . PHE A 1 174 ? 7.024 0.609 -16.153 1.00 77.25 174 PHE A N 1
ATOM 1383 C CA . PHE A 1 174 ? 7.548 0.329 -14.819 1.00 77.25 174 PHE A CA 1
ATOM 1384 C C . PHE A 1 174 ? 6.598 -0.523 -13.967 1.00 77.25 174 PHE A C 1
ATOM 1386 O O . PHE A 1 174 ? 7.096 -1.177 -13.050 1.00 77.25 174 PHE A O 1
ATOM 1393 N N . THR A 1 175 ? 5.295 -0.542 -14.271 1.00 78.88 175 THR A N 1
ATOM 1394 C CA . THR A 1 175 ? 4.297 -1.355 -13.561 1.00 78.88 175 THR A CA 1
ATOM 1395 C C . THR A 1 175 ? 4.130 -2.708 -14.251 1.00 78.88 175 THR A C 1
ATOM 1397 O O . THR A 1 175 ? 3.883 -2.771 -15.452 1.00 78.88 175 THR A O 1
ATOM 1400 N N . GLY A 1 176 ? 4.243 -3.813 -13.508 1.00 78.44 176 GLY A N 1
ATOM 1401 C CA . GLY A 1 176 ? 4.059 -5.150 -14.082 1.00 78.44 176 GLY A CA 1
ATOM 1402 C C . GLY A 1 176 ? 4.484 -6.300 -13.169 1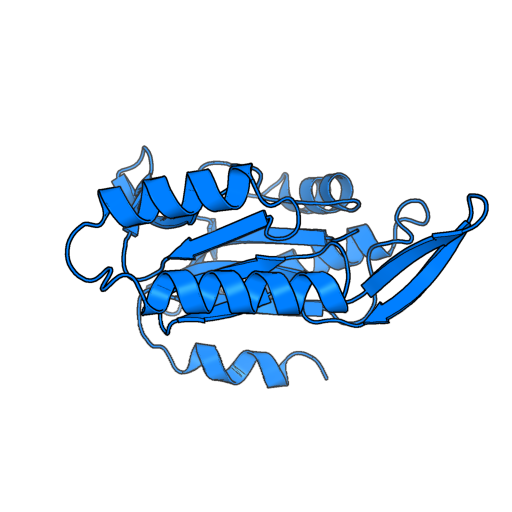.00 78.44 176 GLY A C 1
ATOM 1403 O O . GLY A 1 176 ? 4.600 -6.151 -11.951 1.00 78.44 176 GLY A O 1
ATOM 1404 N N . GLY A 1 177 ? 4.744 -7.464 -13.767 1.00 79.38 177 GLY A N 1
ATOM 1405 C CA . GLY A 1 177 ? 5.088 -8.681 -13.028 1.00 79.38 177 GLY A CA 1
ATOM 1406 C C . GLY A 1 177 ? 3.862 -9.340 -12.393 1.00 79.38 177 GLY A C 1
ATOM 1407 O O . GLY A 1 177 ? 2.800 -9.389 -13.011 1.00 79.38 177 GLY A O 1
ATOM 1408 N N . PHE A 1 178 ? 4.009 -9.873 -11.181 1.00 78.56 178 PHE A N 1
ATOM 1409 C CA . PHE A 1 178 ? 2.897 -10.427 -10.410 1.00 78.56 178 PHE A CA 1
ATOM 1410 C C . PHE A 1 178 ? 2.301 -9.376 -9.470 1.00 78.56 178 PHE A C 1
ATOM 1412 O O . PHE A 1 178 ? 2.993 -8.498 -8.952 1.00 78.56 178 PHE A O 1
ATOM 1419 N N . PHE A 1 179 ? 1.002 -9.488 -9.209 1.00 79.75 179 PHE A N 1
ATOM 1420 C CA . PHE A 1 179 ? 0.313 -8.603 -8.277 1.00 79.75 179 PHE A CA 1
ATOM 1421 C C . PHE A 1 179 ? 0.325 -9.199 -6.874 1.00 79.75 179 PHE A C 1
ATOM 1423 O O . PHE A 1 179 ? 0.029 -10.377 -6.669 1.00 79.75 179 PHE A O 1
ATOM 1430 N N . SER A 1 180 ? 0.693 -8.370 -5.904 1.00 76.56 180 SER A N 1
ATOM 1431 C CA . SER A 1 180 ? 0.694 -8.706 -4.487 1.00 76.56 180 SER A CA 1
ATOM 1432 C C . SER A 1 180 ? -0.379 -7.900 -3.777 1.00 76.56 180 SER A C 1
ATOM 1434 O O . SER A 1 180 ? -0.483 -6.690 -3.968 1.00 76.56 180 SER A O 1
ATOM 1436 N N . PHE A 1 181 ? -1.131 -8.563 -2.908 1.00 76.81 181 PHE A N 1
ATOM 1437 C CA . PHE A 1 181 ? -2.114 -7.927 -2.042 1.00 76.81 181 PHE A CA 1
ATOM 1438 C C . PHE A 1 181 ? -1.726 -8.170 -0.587 1.00 76.81 181 PHE A C 1
ATOM 1440 O O . PHE A 1 181 ? -1.235 -9.241 -0.227 1.00 76.81 181 PHE A O 1
ATOM 1447 N N . GLY A 1 182 ? -1.964 -7.175 0.253 1.00 73.94 182 GLY A N 1
ATOM 1448 C CA . GLY A 1 182 ? -1.909 -7.265 1.701 1.00 73.94 182 GLY A CA 1
ATOM 1449 C C . GLY A 1 182 ? -3.190 -6.676 2.269 1.00 73.94 182 GLY A C 1
ATOM 1450 O O . GLY A 1 182 ? -3.500 -5.519 2.012 1.00 73.94 182 GLY A O 1
ATOM 1451 N N . ALA A 1 183 ? -3.942 -7.461 3.034 1.00 73.19 183 ALA A N 1
ATOM 1452 C CA . ALA A 1 183 ? -5.079 -6.959 3.792 1.00 73.19 183 ALA A CA 1
ATOM 1453 C C . ALA A 1 183 ? -4.672 -6.870 5.260 1.00 73.19 183 ALA A C 1
ATOM 1455 O O . ALA A 1 183 ? -4.380 -7.877 5.903 1.00 73.19 183 ALA A O 1
ATOM 1456 N N . VAL A 1 184 ? -4.643 -5.652 5.783 1.00 72.81 184 VAL A N 1
ATOM 1457 C CA . VAL A 1 184 ? -4.304 -5.384 7.174 1.00 72.81 184 VAL A CA 1
ATOM 1458 C C . VAL A 1 184 ? -5.612 -5.179 7.931 1.00 72.81 184 VAL A C 1
ATOM 1460 O O . VAL A 1 184 ? -6.216 -4.127 7.780 1.00 72.81 184 VAL A O 1
ATOM 1463 N N . GLY A 1 185 ? -6.088 -6.168 8.694 1.00 70.88 185 GLY A N 1
ATOM 1464 C CA . GLY A 1 185 ? -7.387 -6.112 9.390 1.00 70.88 185 GLY A CA 1
ATOM 1465 C C . GLY A 1 185 ? -7.315 -5.751 10.879 1.00 70.88 185 GLY A C 1
ATOM 1466 O O . GLY A 1 185 ? -6.318 -6.034 11.534 1.00 70.88 185 GLY A O 1
ATOM 1467 N N . GLU A 1 186 ? -8.391 -5.175 11.435 1.00 66.38 186 GLU A N 1
ATOM 1468 C CA . GLU A 1 186 ? -8.509 -4.846 12.877 1.00 66.38 186 GLU A CA 1
ATOM 1469 C C . GLU A 1 186 ? -8.469 -6.078 13.799 1.00 66.38 186 GLU A C 1
ATOM 1471 O O . GLU A 1 186 ? -7.994 -6.004 14.932 1.00 66.38 186 GLU A O 1
ATOM 1476 N N . LYS A 1 187 ? -8.998 -7.214 13.336 1.00 64.94 187 LYS A N 1
ATOM 1477 C CA . LYS A 1 187 ? -8.941 -8.494 14.050 1.00 64.94 187 LYS A CA 1
ATOM 1478 C C . LYS A 1 187 ? -7.858 -9.356 13.418 1.00 64.94 187 LYS A C 1
ATOM 1480 O O . LYS A 1 187 ? -7.689 -9.335 12.201 1.00 64.94 187 LYS A O 1
ATOM 1485 N N . GLN A 1 188 ? -7.168 -10.152 14.232 1.00 53.78 188 GLN A N 1
ATOM 1486 C CA . GLN A 1 188 ? -6.310 -11.227 13.740 1.00 53.78 188 GLN A CA 1
ATOM 1487 C C . GLN A 1 188 ? -7.218 -12.286 13.103 1.00 53.78 188 GLN A C 1
ATOM 1489 O O . GLN A 1 188 ? -7.739 -13.174 13.771 1.00 53.78 188 GLN A O 1
ATOM 1494 N N . SER A 1 189 ? -7.535 -12.103 11.827 1.00 46.00 189 SER A N 1
ATOM 1495 C CA . SER A 1 189 ? -8.331 -13.045 11.060 1.00 46.00 189 SER A CA 1
ATOM 1496 C C . SER A 1 189 ? -7.391 -13.999 10.330 1.00 46.00 189 SER A C 1
ATOM 1498 O O . SER A 1 189 ? -6.314 -13.611 9.878 1.00 46.00 189 SER A O 1
ATOM 1500 N N . ASN A 1 190 ? -7.822 -15.247 10.136 1.00 42.44 190 ASN A N 1
ATOM 1501 C CA . ASN A 1 190 ? -7.134 -16.217 9.268 1.00 42.44 190 ASN A CA 1
ATOM 1502 C C . ASN A 1 190 ? -6.990 -15.732 7.802 1.00 42.44 190 ASN A C 1
ATOM 1504 O O . ASN A 1 190 ? -6.430 -16.435 6.964 1.00 42.44 190 ASN A O 1
ATOM 1508 N N . LEU A 1 191 ? -7.496 -14.536 7.482 1.00 43.34 191 LEU A N 1
ATOM 1509 C CA . LEU A 1 191 ? -7.368 -13.864 6.196 1.00 43.34 191 LEU A CA 1
ATOM 1510 C C . LEU A 1 191 ? -5.911 -13.483 5.884 1.00 43.34 191 LEU A C 1
ATOM 1512 O O . LEU A 1 191 ? -5.519 -13.528 4.720 1.00 43.34 191 LEU A O 1
ATOM 1516 N N . GLU A 1 192 ? -5.092 -13.212 6.914 1.00 43.06 192 GLU A N 1
ATOM 1517 C CA . GLU A 1 192 ? -3.656 -12.879 6.790 1.00 43.06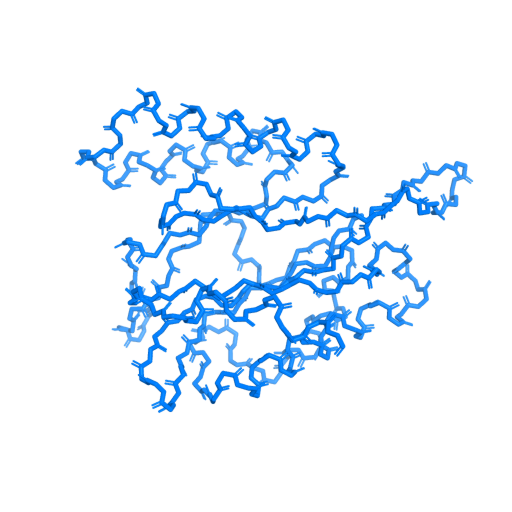 192 GLU A CA 1
ATOM 1518 C C . GLU A 1 192 ? -2.830 -14.014 6.133 1.00 43.06 192 GLU A C 1
ATOM 1520 O O . GLU A 1 192 ? -1.718 -13.786 5.663 1.00 43.06 192 GLU A O 1
ATOM 1525 N N . LEU A 1 193 ? -3.390 -15.230 6.034 1.00 36.97 193 LEU A N 1
ATOM 1526 C CA . LEU A 1 193 ? -2.734 -16.433 5.504 1.00 36.97 193 LEU A CA 1
ATOM 1527 C C . LEU A 1 193 ? -3.237 -16.905 4.125 1.00 36.97 193 LEU A C 1
ATOM 1529 O O . LEU A 1 193 ? -2.568 -17.729 3.502 1.00 36.97 193 LEU A O 1
ATOM 1533 N N . ASN A 1 194 ? -4.362 -16.393 3.605 1.00 35.47 194 ASN A N 1
ATOM 1534 C CA . ASN A 1 194 ? -4.969 -16.914 2.363 1.00 35.47 194 ASN A CA 1
ATOM 1535 C C . ASN A 1 194 ? -4.665 -16.112 1.083 1.00 35.47 194 ASN A C 1
ATOM 1537 O O . ASN A 1 194 ? -4.966 -16.583 -0.012 1.00 35.47 194 ASN A O 1
ATOM 1541 N N . LEU A 1 195 ? -3.981 -14.968 1.177 1.00 37.84 195 LEU A N 1
ATOM 1542 C CA . LEU A 1 195 ? -3.552 -14.188 0.004 1.00 37.84 195 LEU A CA 1
ATOM 1543 C C . LEU A 1 195 ? -2.462 -14.878 -0.843 1.00 37.84 195 LEU A C 1
ATOM 1545 O O . LEU A 1 195 ? -2.283 -14.526 -2.002 1.00 37.84 195 LEU A O 1
ATOM 1549 N N . LYS A 1 196 ? -1.794 -15.922 -0.325 1.00 37.50 196 LYS A N 1
ATOM 1550 C CA . LYS A 1 196 ? -0.882 -16.769 -1.122 1.00 37.50 196 LYS A CA 1
ATOM 1551 C C . LYS A 1 196 ? -1.593 -17.628 -2.177 1.00 37.50 196 LYS A C 1
ATOM 1553 O O . LYS A 1 196 ? -0.924 -18.105 -3.084 1.00 37.50 196 LYS A O 1
ATOM 1558 N N . LYS A 1 197 ? -2.905 -17.873 -2.051 1.00 34.19 197 LYS A N 1
ATOM 1559 C CA . LYS A 1 197 ? -3.652 -18.791 -2.937 1.00 34.19 197 LYS A CA 1
ATOM 1560 C C . LYS A 1 197 ? -4.398 -18.110 -4.085 1.00 34.19 197 LYS A C 1
ATOM 1562 O O . LYS A 1 197 ? -4.837 -18.812 -4.985 1.00 34.19 197 LYS A O 1
ATOM 1567 N N . LEU A 1 198 ? -4.543 -16.785 -4.065 1.00 31.00 198 LEU A N 1
ATOM 1568 C CA . LEU A 1 198 ? -5.275 -16.029 -5.094 1.00 31.00 198 LEU A CA 1
ATOM 1569 C C . LEU A 1 198 ? -4.409 -15.624 -6.301 1.00 31.00 198 LEU A C 1
ATOM 1571 O O . LEU A 1 198 ? -4.917 -14.980 -7.211 1.00 31.00 198 LEU A O 1
ATOM 1575 N N . CYS A 1 199 ? -3.127 -16.007 -6.319 1.00 29.78 199 CYS A N 1
ATOM 1576 C CA . CYS A 1 199 ? -2.180 -15.678 -7.391 1.00 29.78 199 CYS A CA 1
ATOM 1577 C C . CYS A 1 199 ? -1.698 -16.909 -8.183 1.00 29.78 199 CYS A C 1
ATOM 1579 O O . CYS A 1 199 ? -0.559 -16.911 -8.647 1.00 29.78 199 CYS A O 1
ATOM 1581 N N . ASN A 1 200 ? -2.549 -17.930 -8.326 1.00 29.19 200 ASN A N 1
ATOM 1582 C CA . ASN A 1 200 ? -2.390 -18.962 -9.356 1.00 29.19 200 ASN A CA 1
ATOM 1583 C C . ASN A 1 200 ? -3.446 -18.768 -10.439 1.00 29.19 200 ASN A C 1
ATOM 1585 O O . ASN A 1 200 ? -4.641 -18.768 -10.067 1.00 29.19 200 ASN A O 1
#

Radius of gyration: 16.53 Å; Cα contacts (8 Å, |Δi|>4): 374; chains: 1; bounding box: 40×32×49 Å

Sequence (200 aa):
MTGILRINAYDTDTKQRYLLIASDSQTSKRIGGKIVKEGDTKKIYLLENHLFAGAGTSLINDEVEVNKLKKLLFSDSLDKHKVKVQLMMMDYLHKNNNIYFVADKKNLEFDDLGNKKIIIYGPAWATIGSGREYIAEVLKELPKDKIVKMPMKDLLEISYMAINNAAKHNEDSFTGGFFSFGAVGEKQSNLELNLKKLCN

Nearest PDB structures (foldseek):
  9f9t-assembly1_a  TM=6.471E-01  e=1.609E-06  Trypanosoma cruzi
  6qm7-assembly1_M  TM=6.410E-01  e=6.486E-06  Leishmania tarentolae
  6muv-assembly1_K  TM=6.323E-01  e=5.142E-06  Plasmodium falciparum 3D7
  5fmg-assembly1_X  TM=6.318E-01  e=1.380E-05  Plasmodium falciparum
  8g6e-assembly1_X  TM=6.391E-01  e=6.624E-05  Plasmodium falciparum NF54

pLDDT: mean 76.71, std 13.01, range [29.19, 89.69]

Solvent-accessible surface area (backbone atoms only — not comparable to full-atom values): 11094 Å² total; per-residue (Å²): 53,30,32,38,42,50,42,54,31,31,21,67,79,81,70,41,46,30,36,41,35,38,30,40,15,25,36,37,47,76,57,94,87,41,76,43,80,75,51,71,41,86,34,72,42,80,64,47,104,46,30,38,33,36,32,52,68,46,76,72,58,32,55,53,51,53,51,51,51,37,50,53,58,65,71,43,78,67,86,78,45,75,68,58,55,52,54,50,50,48,54,50,44,71,77,30,91,38,47,58,33,40,36,29,48,80,55,65,42,65,48,101,84,70,45,79,40,65,35,67,48,54,74,88,62,52,45,41,56,69,23,24,67,46,28,46,62,64,45,64,86,49,64,89,90,49,70,44,76,45,45,63,66,60,53,53,49,53,52,49,50,16,52,51,47,15,39,64,38,84,87,30,78,29,30,34,79,55,77,47,70,46,68,50,45,70,59,97,50,81,65,77,70,52,64,78,66,77,74,117

Secondary structure (DSSP, 8-state):
---EEEEEEEETTTTEEEEEEEE--EEEEEETTEEEEEEE---EEEEETTEEEEE-S-HHHHHHHHHHHHHHHHHTTTTS-HHHHHHHHHHHHHH-SSEEEEEEEEEEEE-TTS-EEEEEES-S-SEESTTHHHHHHHGGGS-TTS-EES-HHHHHHHHHHHHHHHHH-TT-TTS-S--EEEEEESS--GGGGTTTSTT-

Mean predicted aligned error: 8.11 Å

Foldseek 3Di:
DKKWFWAFAAAPVVRWTWIKIKIFFWAWDADPNDIGTPDGHDQWDDLDPFKIWGFHHDDVVLVVLSVVVSCVPVVPPPVPDPVVVLVVLLVSCVVDVGIAKMWGLVDWDAAPVRDTTIDIRHDLQSIDDDLRVQLCVLCVPPDSRDHHYYHPVVVVVSNCVSLVSSCPPPVNVRRHDFMAMAIRINDPDPVRPCSVPVGD